Protein AF-A0A7T0Q549-F1 (afdb_monomer_lite)

Organism: NCBI:txid2793073

Foldseek 3Di:
DPVVVVVVCVVAQWAFAQLDIDHQQDFLVCVLVVHPPDDPVNNVVLCVVLVVVVVCVVPVGGGNVVVCVVVVDDDSPVVNVVRVVVDPSVAHPLNVVLVVLVVCVVVVHQQNVCLQQLADRPPDDDPPDSVVSNVPSCSNVVVVVVVVVVVVVVVPPPPPVCVVVPPPDPDDDDDDDDDPDDDDDDDDDDD

Secondary structure (DSSP, 8-state):
--HHHHHHHHHSSEEEETTEEEETTS-HHHHHHH-TT--HHHHHHHHHHTTHHHHHHH-SSS-HHHHHHHH----HHHHHHHHHHHS-SSS-HHHHHHHHHHHHHHTT-HHHHHHHHT--SSS--SSSS-HHHHHH--HHHHHHHHHHHHHHHHTS-----TTT---------------------------

Sequence (191 aa):
MKFEHIVHIYWTKGFFFGGKQFYFNQTPNELVYELPGVGKQVKKILLNRFELTYYRRKFWHSPIMEYEKISKKSFLMPMNLIFSQINSVNNSQKDILTLKLLKLYLIKSYRGKSHFLGKPVNGQRTWSNAWNSYNCNLVLRSFVLETLSKMSEDDKPEKINFKLIKKKKKKFRKNKNKVLEKIKIKKRKWF

Radius of gyration: 28.1 Å; chains: 1; bounding box: 55×45×88 Å

pLDDT: mean 81.07, std 16.24, range [40.72, 98.19]

InterPro domains:
  IPR010979 Small ribosomal subunit protein uS13-like, H2TH [SSF46946] (35-142)
  IPR027437 Small ribosomal subunit protein uS13, C-terminal [G3DSA:4.10.910.10] (98-138)

Structure (mmCIF, N/CA/C/O backbone):
data_AF-A0A7T0Q549-F1
#
_entry.id   AF-A0A7T0Q549-F1
#
loop_
_atom_site.group_PDB
_atom_site.id
_atom_site.type_symbol
_atom_site.label_atom_id
_atom_site.label_alt_id
_atom_site.label_comp_id
_atom_site.label_asym_id
_atom_site.label_entity_id
_atom_site.label_seq_id
_atom_site.pdbx_PDB_ins_code
_atom_site.Cartn_x
_atom_site.Cartn_y
_atom_site.Cartn_z
_atom_site.occupancy
_atom_site.B_iso_or_equiv
_atom_site.auth_seq_id
_atom_site.auth_comp_id
_atom_site.auth_asym_id
_atom_site.auth_atom_id
_atom_site.pdbx_PDB_model_num
ATOM 1 N N . MET A 1 1 ? -13.958 2.604 -9.236 1.00 53.84 1 MET A N 1
ATOM 2 C CA . MET A 1 1 ? -14.866 1.633 -8.584 1.00 53.84 1 MET A CA 1
ATOM 3 C C . MET A 1 1 ? -16.119 1.454 -9.421 1.00 53.84 1 MET A C 1
ATOM 5 O O . MET A 1 1 ? -16.568 2.439 -9.993 1.00 53.84 1 MET A O 1
ATOM 9 N N . LYS A 1 2 ? -16.712 0.252 -9.445 1.00 57.88 2 LYS A N 1
ATOM 10 C CA . LYS A 1 2 ? -18.129 0.106 -9.811 1.00 57.88 2 LYS A CA 1
ATOM 11 C C . LYS A 1 2 ? -18.981 0.672 -8.669 1.00 57.88 2 LYS A C 1
ATOM 13 O O . LYS A 1 2 ? -18.625 0.486 -7.507 1.00 57.88 2 LYS A O 1
ATOM 18 N N . PHE A 1 3 ? -20.071 1.361 -8.998 1.00 65.94 3 PHE A N 1
ATOM 19 C CA . PHE A 1 3 ? -21.029 1.952 -8.047 1.00 65.94 3 PHE A CA 1
ATOM 20 C C . PHE A 1 3 ? -21.464 0.970 -6.940 1.00 65.94 3 PHE A C 1
ATOM 22 O O . PHE A 1 3 ? -21.614 1.352 -5.782 1.00 65.94 3 PHE A O 1
ATOM 29 N N . GLU A 1 4 ? -21.53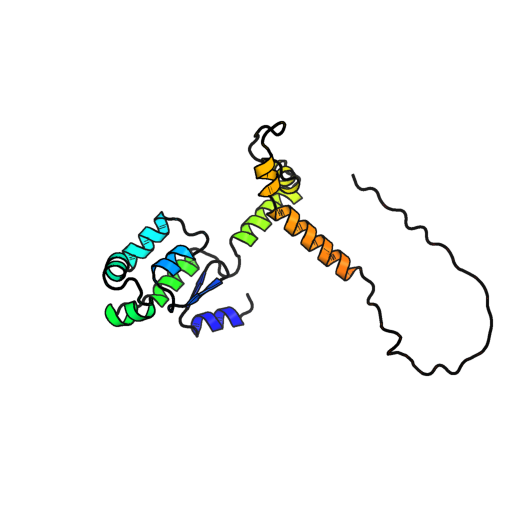2 -0.315 -7.281 1.00 70.38 4 GLU A N 1
ATOM 30 C CA . GLU A 1 4 ? -21.802 -1.450 -6.392 1.00 70.38 4 GLU A CA 1
ATOM 31 C C . GLU A 1 4 ? -20.957 -1.439 -5.108 1.00 70.38 4 GLU A C 1
ATOM 33 O O . GLU A 1 4 ? -21.488 -1.671 -4.027 1.00 70.38 4 GLU A O 1
ATOM 38 N N . HIS A 1 5 ? -19.663 -1.101 -5.185 1.00 63.41 5 HIS A N 1
ATOM 39 C CA . HIS A 1 5 ? -18.788 -1.070 -4.006 1.00 63.41 5 HIS A CA 1
ATOM 40 C C . HIS A 1 5 ? -19.124 0.081 -3.051 1.00 63.41 5 HIS A C 1
ATOM 42 O O . HIS A 1 5 ? -18.990 -0.076 -1.842 1.00 63.41 5 HIS A O 1
ATOM 48 N N . ILE A 1 6 ? -19.582 1.223 -3.572 1.00 65.56 6 ILE A N 1
ATOM 49 C CA . ILE A 1 6 ? -19.994 2.366 -2.747 1.00 65.56 6 ILE A CA 1
ATOM 50 C C . ILE A 1 6 ? -21.268 2.002 -1.984 1.00 65.56 6 ILE A C 1
ATOM 52 O O . ILE A 1 6 ? -21.331 2.196 -0.774 1.00 65.56 6 ILE A O 1
ATOM 56 N N . VAL A 1 7 ? -22.247 1.397 -2.661 1.00 66.62 7 VAL A N 1
ATOM 57 C CA . VAL A 1 7 ? -23.489 0.927 -2.027 1.00 66.62 7 VAL A CA 1
ATOM 58 C C . VAL A 1 7 ? -23.193 -0.119 -0.949 1.00 66.62 7 VAL A C 1
ATOM 60 O O . VAL A 1 7 ? -23.719 -0.032 0.160 1.00 66.62 7 VAL A O 1
ATOM 63 N N . HIS A 1 8 ? -22.274 -1.049 -1.224 1.00 65.44 8 HIS A N 1
ATOM 64 C CA . HIS A 1 8 ? -21.854 -2.062 -0.256 1.00 65.44 8 HIS A CA 1
ATOM 65 C C . HIS A 1 8 ? -21.228 -1.454 1.011 1.00 65.44 8 HIS A C 1
ATOM 67 O O . HIS A 1 8 ? -21.416 -1.991 2.102 1.00 65.44 8 HIS A O 1
ATOM 73 N N . ILE A 1 9 ? -20.519 -0.323 0.907 1.00 65.06 9 ILE A N 1
ATOM 74 C CA . ILE A 1 9 ? -19.952 0.391 2.066 1.00 65.06 9 ILE A CA 1
ATOM 75 C C . ILE A 1 9 ? -21.056 0.955 2.966 1.00 65.06 9 ILE A C 1
ATOM 77 O O . ILE A 1 9 ? -20.940 0.874 4.183 1.00 65.06 9 ILE A O 1
ATOM 81 N N . TYR A 1 10 ? -22.139 1.482 2.391 1.00 62.94 10 TYR A N 1
ATOM 82 C CA . TYR A 1 10 ? -23.259 2.002 3.183 1.00 62.94 10 TYR A CA 1
ATOM 83 C C . TYR A 1 10 ? -24.074 0.896 3.865 1.00 62.94 10 TYR A C 1
ATOM 85 O O . TYR A 1 10 ? -24.698 1.149 4.891 1.00 62.94 10 TYR A O 1
ATOM 93 N N . TRP A 1 11 ? -24.067 -0.322 3.314 1.00 67.88 11 TRP A N 1
ATOM 94 C CA . TRP A 1 11 ? -24.875 -1.442 3.812 1.00 67.88 11 TRP A CA 1
ATOM 95 C C . TRP A 1 11 ? -24.102 -2.409 4.720 1.00 67.88 11 TRP A C 1
ATOM 97 O O . TRP A 1 11 ? -24.710 -3.166 5.476 1.00 67.88 11 TRP A O 1
ATOM 107 N N . THR A 1 12 ? -22.767 -2.405 4.682 1.00 68.62 12 THR A N 1
ATOM 108 C CA . THR A 1 12 ? -21.944 -3.307 5.502 1.00 68.62 12 THR A CA 1
ATOM 109 C C . THR A 1 12 ? -21.441 -2.641 6.779 1.00 68.62 12 THR A C 1
ATOM 111 O O . THR A 1 12 ? -21.111 -1.460 6.806 1.00 68.62 12 THR A O 1
ATOM 114 N N . LYS A 1 13 ? -21.323 -3.425 7.862 1.00 76.12 13 LYS A N 1
ATOM 115 C CA . LYS A 1 13 ? -20.677 -3.019 9.126 1.00 76.12 13 LYS A CA 1
ATOM 116 C C . LYS A 1 13 ? -19.150 -2.972 8.973 1.00 76.12 13 LYS A C 1
ATOM 118 O O . LYS A 1 13 ? -18.422 -3.714 9.637 1.00 76.12 13 LYS A O 1
ATOM 123 N N . GLY A 1 14 ? -18.664 -2.159 8.046 1.00 85.44 14 GLY A N 1
ATOM 124 C CA . GLY A 1 14 ? -17.251 -2.063 7.716 1.00 85.44 14 GLY A CA 1
ATOM 125 C C . GLY A 1 14 ? -16.877 -0.706 7.143 1.00 85.44 14 GLY A C 1
ATOM 126 O O . GLY A 1 14 ? -17.731 0.128 6.852 1.00 85.44 14 GLY A O 1
ATOM 127 N N . PHE A 1 15 ? -15.578 -0.494 6.984 1.00 85.88 15 PHE A N 1
ATOM 128 C CA . PHE A 1 15 ? -15.030 0.703 6.357 1.00 85.88 15 PHE A CA 1
ATOM 129 C C . PHE A 1 15 ? -14.104 0.327 5.209 1.00 85.88 15 PHE A C 1
ATOM 131 O O . PHE A 1 15 ? -13.530 -0.763 5.172 1.00 85.88 15 PHE A O 1
ATOM 138 N N . PHE A 1 16 ? -13.945 1.241 4.258 1.00 81.25 16 PHE A N 1
ATOM 139 C CA . PHE A 1 16 ? -13.065 1.040 3.116 1.00 81.25 16 PHE A CA 1
ATOM 140 C C . PHE A 1 16 ? -11.830 1.921 3.234 1.00 81.25 16 PHE A C 1
ATOM 142 O O . PHE A 1 16 ? -11.934 3.131 3.428 1.00 81.25 16 PHE A O 1
ATOM 149 N N . PHE A 1 17 ? -10.650 1.324 3.091 1.00 85.81 17 PHE A N 1
ATOM 150 C CA . PHE A 1 17 ? -9.400 2.063 3.147 1.00 85.81 17 PHE A CA 1
ATOM 151 C C . PHE A 1 17 ? -8.313 1.405 2.292 1.00 85.81 17 PHE A C 1
ATOM 153 O O . PHE A 1 17 ? -8.093 0.197 2.335 1.00 85.81 17 PHE A O 1
ATOM 160 N N . GLY A 1 18 ? -7.611 2.206 1.486 1.00 79.62 18 GLY A N 1
ATOM 161 C CA . GLY A 1 18 ? -6.459 1.733 0.709 1.00 79.62 18 GLY A CA 1
ATOM 162 C C . GLY A 1 18 ? -6.770 0.631 -0.307 1.00 79.62 18 GLY A C 1
ATOM 163 O O . GLY A 1 18 ? -5.900 -0.193 -0.585 1.00 79.62 18 GLY A O 1
ATOM 164 N N . GLY A 1 19 ? -7.990 0.598 -0.847 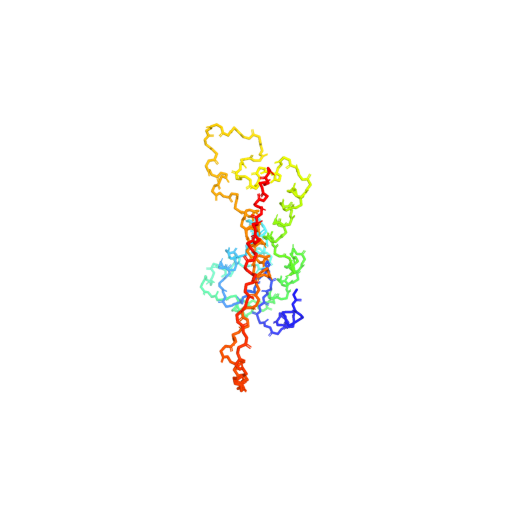1.00 78.88 19 GLY A N 1
ATOM 165 C CA . GLY A 1 19 ? -8.417 -0.439 -1.789 1.00 78.88 19 GLY A CA 1
ATOM 166 C C . GLY A 1 19 ? -8.923 -1.726 -1.127 1.00 78.88 19 GLY A C 1
ATOM 167 O O . GLY A 1 19 ? -9.211 -2.685 -1.836 1.00 78.88 19 GLY A O 1
ATOM 168 N N . LYS A 1 20 ? -9.013 -1.772 0.210 1.00 83.62 20 LYS A N 1
ATOM 169 C CA . LYS A 1 20 ? -9.481 -2.932 0.977 1.00 83.62 20 LYS A CA 1
ATOM 170 C C . LYS A 1 20 ? -10.681 -2.570 1.845 1.00 83.62 20 LYS A C 1
ATOM 172 O O . LYS A 1 20 ? -10.757 -1.466 2.384 1.00 83.62 20 LYS A O 1
ATOM 177 N N . GLN A 1 21 ? -11.591 -3.523 1.995 1.00 85.19 21 GLN A N 1
ATOM 178 C CA . GLN A 1 21 ? -12.686 -3.448 2.953 1.00 85.19 21 GLN A CA 1
ATOM 179 C C . GLN A 1 21 ? -12.246 -4.083 4.273 1.00 85.19 21 GLN A C 1
ATOM 181 O O . GLN A 1 21 ? -11.683 -5.176 4.278 1.00 85.19 21 GLN A O 1
ATOM 186 N N . PHE A 1 22 ? -12.515 -3.390 5.372 1.00 88.06 22 PHE A N 1
ATOM 187 C CA . PHE A 1 22 ? -12.233 -3.827 6.731 1.00 88.06 22 PHE A CA 1
ATOM 188 C C . PHE A 1 22 ? -13.545 -3.995 7.492 1.00 88.06 22 PHE A C 1
ATOM 190 O O . PHE A 1 22 ? -14.456 -3.175 7.363 1.00 88.06 22 PHE A O 1
ATOM 197 N N . TYR A 1 23 ? -13.631 -5.046 8.301 1.00 89.00 23 TYR A N 1
ATOM 198 C CA . TYR A 1 23 ? -14.816 -5.382 9.088 1.00 89.00 23 TYR A CA 1
ATOM 199 C C . TYR A 1 23 ? -14.540 -5.182 10.584 1.00 89.00 23 TYR A C 1
ATOM 201 O O . TYR A 1 23 ? -13.440 -5.468 11.052 1.00 89.00 23 TYR A O 1
ATOM 209 N N . PHE A 1 24 ? -15.543 -4.774 11.370 1.00 86.69 24 PHE A N 1
ATOM 210 C CA . PHE A 1 24 ? -15.387 -4.591 12.832 1.00 86.69 24 PHE A CA 1
ATOM 211 C C . PHE A 1 24 ? -15.344 -5.881 13.651 1.00 86.69 24 PHE A C 1
ATOM 213 O O . PHE A 1 24 ? -15.348 -5.832 14.883 1.00 86.69 24 PHE A O 1
ATOM 220 N N . ASN A 1 25 ? -15.289 -7.028 12.981 1.00 89.81 25 ASN A N 1
ATOM 221 C CA . ASN A 1 25 ? -15.078 -8.316 13.631 1.00 89.81 25 ASN A CA 1
ATOM 222 C C . ASN A 1 25 ? -13.607 -8.507 14.043 1.00 89.81 25 ASN A C 1
ATOM 224 O O . ASN A 1 25 ? -13.301 -9.449 14.760 1.00 89.81 25 ASN A O 1
ATOM 228 N N . GLN A 1 26 ? -12.713 -7.619 13.599 1.00 91.25 26 GLN A N 1
ATOM 229 C CA . GLN A 1 26 ? -11.298 -7.611 13.963 1.00 91.25 26 GLN A CA 1
ATOM 230 C C . GLN A 1 26 ? -11.060 -6.943 15.320 1.00 91.25 26 GLN A C 1
ATOM 232 O O . GLN A 1 26 ? -11.836 -6.083 15.762 1.00 91.25 26 GLN A O 1
ATOM 237 N N . THR A 1 27 ? -9.947 -7.298 15.960 1.00 92.12 27 THR A N 1
ATOM 238 C CA . THR A 1 27 ? -9.487 -6.613 17.174 1.00 92.12 27 THR A CA 1
ATOM 239 C C . THR A 1 27 ? -8.913 -5.223 16.842 1.00 92.12 27 THR A C 1
ATOM 241 O O . THR A 1 27 ? -8.436 -4.984 15.727 1.00 92.12 27 THR A O 1
ATOM 244 N N . PRO A 1 28 ? -8.882 -4.270 17.796 1.00 89.00 28 PRO A N 1
ATOM 245 C CA . PRO A 1 28 ? -8.264 -2.957 17.574 1.00 89.00 28 PRO A CA 1
ATOM 246 C C . PRO A 1 28 ? -6.797 -3.036 17.125 1.00 89.00 28 PRO A C 1
ATOM 248 O O . PRO A 1 28 ? -6.326 -2.181 16.375 1.00 89.00 28 PRO A O 1
ATOM 251 N N . ASN A 1 29 ? -6.063 -4.055 17.582 1.00 87.94 29 ASN A N 1
ATOM 252 C CA . ASN A 1 29 ? -4.665 -4.259 17.211 1.00 87.94 29 ASN A CA 1
ATOM 253 C C . ASN A 1 29 ? -4.520 -4.755 15.773 1.00 87.94 29 ASN A C 1
ATOM 255 O O . ASN A 1 29 ? -3.671 -4.232 15.053 1.00 87.94 29 ASN A O 1
ATOM 259 N N . GLU A 1 30 ? -5.351 -5.713 15.358 1.00 91.38 30 GLU A N 1
ATOM 260 C CA . GLU A 1 30 ? -5.419 -6.171 13.966 1.00 91.38 30 GLU A CA 1
ATOM 261 C C . GLU A 1 30 ? -5.746 -5.008 13.039 1.00 91.38 30 GLU A C 1
ATOM 263 O O . GLU A 1 30 ? -4.985 -4.743 12.112 1.00 91.38 30 GLU A O 1
ATOM 268 N N . LEU A 1 31 ? -6.780 -4.224 13.365 1.00 88.25 31 LEU A N 1
ATOM 269 C CA . LEU A 1 31 ? -7.148 -3.044 12.585 1.00 88.25 31 LEU A CA 1
ATOM 270 C C . LEU A 1 31 ? -5.957 -2.093 12.432 1.00 88.25 31 LEU A C 1
ATOM 272 O O . LEU A 1 31 ? -5.622 -1.663 11.331 1.00 88.25 31 LEU A O 1
ATOM 276 N N . VAL A 1 32 ? -5.264 -1.774 13.526 1.00 87.56 32 VAL A N 1
ATOM 277 C CA . VAL A 1 32 ? -4.109 -0.873 13.475 1.00 87.56 32 VAL A CA 1
ATOM 278 C C . VAL A 1 32 ? -2.936 -1.492 12.710 1.00 87.56 32 VAL A C 1
ATOM 280 O O . VAL A 1 32 ? -2.190 -0.755 12.063 1.00 87.56 32 VAL A O 1
ATOM 283 N N . TYR A 1 33 ? -2.735 -2.807 12.756 1.00 89.25 33 TYR A N 1
ATOM 284 C CA . TYR A 1 33 ? -1.651 -3.476 12.038 1.00 89.25 33 TYR A CA 1
ATOM 285 C C . TYR A 1 33 ? -1.915 -3.540 10.530 1.00 89.25 33 TYR A C 1
ATOM 287 O O . TYR A 1 33 ? -1.026 -3.213 9.742 1.00 89.25 33 TYR A O 1
ATOM 295 N N . GLU A 1 34 ? -3.142 -3.873 10.132 1.00 89.56 34 GLU A N 1
ATOM 296 C CA . GLU A 1 34 ? -3.504 -4.134 8.741 1.00 89.56 34 GLU A CA 1
ATOM 297 C C . GLU A 1 34 ? -3.669 -2.874 7.883 1.00 89.56 34 GLU A C 1
ATOM 299 O O . GLU A 1 34 ? -3.561 -2.975 6.660 1.00 89.56 34 GLU A O 1
ATOM 304 N N . LEU A 1 35 ? -3.886 -1.693 8.482 1.00 88.25 35 LEU A N 1
ATOM 305 C CA . LEU A 1 35 ? -4.042 -0.424 7.757 1.00 88.25 35 LEU A CA 1
ATOM 306 C C . LEU A 1 35 ? -2.773 -0.063 6.949 1.00 88.25 35 LEU A C 1
ATOM 308 O O . LEU A 1 35 ? -1.772 0.384 7.536 1.00 88.25 35 LEU A O 1
ATOM 312 N N . PRO A 1 36 ? -2.793 -0.193 5.604 1.00 85.31 36 PRO A N 1
ATOM 313 C CA . PRO A 1 36 ? -1.626 0.070 4.773 1.00 85.31 36 PRO A CA 1
ATOM 314 C C . PRO A 1 36 ? -1.387 1.575 4.631 1.00 85.31 36 PRO A C 1
ATOM 316 O O . PRO A 1 36 ? -2.317 2.352 4.452 1.00 85.31 36 PRO A O 1
ATOM 319 N N . GLY A 1 37 ? -0.129 2.011 4.683 1.00 85.38 37 GLY A N 1
ATOM 320 C CA . GLY A 1 37 ? 0.220 3.419 4.450 1.00 85.38 37 GLY A CA 1
ATOM 321 C C . GLY A 1 37 ? -0.073 4.370 5.617 1.00 85.38 37 GLY A C 1
ATOM 322 O O . GLY A 1 37 ? 0.297 5.539 5.547 1.00 85.38 37 GLY A O 1
ATOM 323 N N . VAL A 1 38 ? -0.662 3.890 6.718 1.00 88.50 38 VAL A N 1
ATOM 324 C CA . VAL A 1 38 ? -0.854 4.695 7.933 1.00 88.50 38 VAL A CA 1
ATOM 325 C C . VAL A 1 38 ? 0.389 4.589 8.820 1.00 88.50 38 VAL A C 1
ATOM 327 O O . VAL A 1 38 ? 0.771 3.506 9.268 1.00 88.50 38 VAL A O 1
ATOM 330 N N . GLY A 1 39 ? 1.037 5.722 9.090 1.00 90.25 39 GLY A N 1
ATOM 331 C CA . GLY A 1 39 ? 2.220 5.785 9.952 1.00 90.25 39 GLY A CA 1
ATOM 332 C C . GLY A 1 39 ? 1.908 5.572 11.440 1.00 90.25 39 GLY A C 1
ATOM 333 O O . GLY A 1 39 ? 0.773 5.742 11.888 1.00 90.25 39 GLY A O 1
ATOM 334 N N . LYS A 1 40 ? 2.939 5.262 12.243 1.00 92.38 40 LYS A N 1
ATOM 335 C CA . LYS A 1 40 ? 2.816 5.056 13.705 1.00 92.38 40 LYS A CA 1
ATOM 336 C C . LYS A 1 40 ? 2.175 6.250 14.428 1.00 92.38 40 LYS A C 1
ATOM 338 O O . LYS A 1 40 ? 1.393 6.055 15.353 1.00 92.38 40 LYS A O 1
ATOM 343 N N . GLN A 1 41 ? 2.482 7.475 13.998 1.00 93.00 41 GLN A N 1
ATOM 344 C CA . GLN A 1 41 ? 1.932 8.699 14.590 1.00 93.00 41 GLN A CA 1
ATOM 345 C C . GLN A 1 41 ? 0.420 8.812 14.372 1.00 93.00 41 GLN A C 1
ATOM 347 O O . GLN A 1 41 ? -0.321 8.995 15.331 1.00 93.00 41 GLN A O 1
ATOM 352 N N . VAL A 1 42 ? -0.053 8.620 13.138 1.00 90.88 42 VAL A N 1
ATOM 353 C CA . VAL A 1 42 ? -1.491 8.650 12.822 1.00 90.88 42 VAL A CA 1
ATOM 354 C C . VAL A 1 42 ? -2.226 7.525 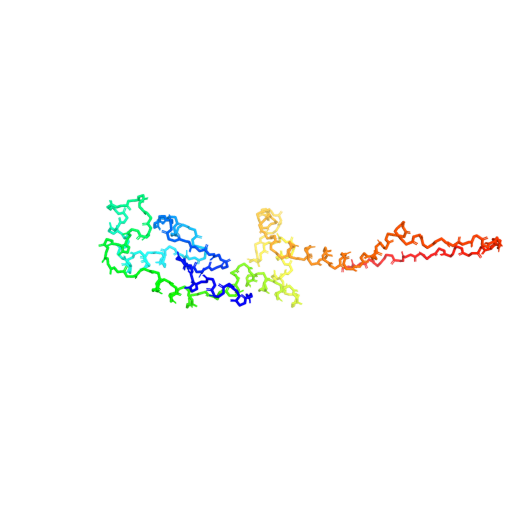13.551 1.00 90.88 42 VAL A C 1
ATOM 356 O O . VAL A 1 42 ? -3.282 7.761 14.130 1.00 90.88 42 VAL A O 1
ATOM 359 N N . LYS A 1 43 ? -1.628 6.328 13.630 1.00 91.50 43 LYS A N 1
ATOM 360 C CA . LYS A 1 43 ? -2.152 5.215 14.441 1.00 91.50 43 LYS A CA 1
ATOM 361 C C . LYS A 1 43 ? -2.321 5.613 15.911 1.00 91.50 43 LYS A C 1
ATOM 363 O O . LYS A 1 43 ? -3.366 5.349 16.494 1.00 91.50 43 LYS A O 1
ATOM 368 N N . LYS A 1 44 ? -1.336 6.301 16.500 1.00 91.88 44 LYS A N 1
ATOM 369 C CA . LYS A 1 44 ? -1.418 6.825 17.875 1.00 91.88 44 LYS A CA 1
ATOM 370 C C . LYS A 1 44 ? -2.539 7.860 18.030 1.00 91.88 44 LYS A C 1
ATOM 372 O O . LYS A 1 44 ? -3.275 7.800 19.008 1.00 91.88 44 LYS A O 1
ATOM 377 N N . ILE A 1 45 ? -2.695 8.771 17.067 1.00 91.88 45 ILE A N 1
ATOM 378 C CA . ILE A 1 45 ? -3.770 9.776 17.074 1.00 91.88 45 ILE A CA 1
ATOM 379 C C . ILE A 1 45 ? -5.143 9.099 17.018 1.00 91.88 45 ILE A C 1
ATOM 381 O O . ILE A 1 45 ? -6.012 9.451 17.809 1.00 91.88 45 ILE A O 1
ATOM 385 N N . LEU A 1 46 ? -5.328 8.101 16.148 1.00 91.00 46 LEU A N 1
ATOM 386 C CA . LEU A 1 46 ? -6.573 7.330 16.061 1.00 91.00 46 LEU A CA 1
ATOM 387 C C . LEU A 1 46 ? -6.871 6.595 17.373 1.00 91.00 46 LEU A C 1
ATOM 389 O O . LEU A 1 46 ? -7.974 6.708 17.901 1.00 91.00 46 LEU A O 1
ATOM 393 N N . LEU A 1 47 ? -5.877 5.904 17.941 1.00 91.31 47 LEU A N 1
ATOM 394 C CA . LEU A 1 47 ? -6.031 5.202 19.218 1.00 91.31 47 LEU A CA 1
ATOM 395 C C . LEU A 1 47 ? -6.436 6.147 20.356 1.00 91.31 47 LEU A C 1
ATOM 397 O O . LEU A 1 47 ? -7.285 5.788 21.167 1.00 91.31 47 LEU A O 1
ATOM 401 N N . ASN A 1 48 ? -5.851 7.344 20.404 1.00 91.12 48 ASN A N 1
ATOM 402 C CA . ASN A 1 48 ? -6.191 8.350 21.405 1.00 91.12 48 ASN A CA 1
ATOM 403 C C . ASN A 1 48 ? -7.584 8.945 21.163 1.00 91.12 48 ASN A C 1
ATOM 405 O O . ASN A 1 48 ? -8.363 9.051 22.103 1.00 91.12 48 ASN A O 1
ATOM 409 N N . ARG A 1 49 ? -7.914 9.295 19.912 1.00 91.06 49 ARG A N 1
ATOM 410 C CA . ARG A 1 49 ? -9.195 9.916 19.536 1.00 91.06 49 ARG A CA 1
ATOM 411 C C . ARG A 1 49 ? -10.395 9.042 19.890 1.00 91.06 49 ARG A C 1
ATOM 413 O O . ARG A 1 49 ? -11.424 9.566 20.293 1.00 91.06 49 ARG A O 1
ATOM 420 N N . PHE A 1 50 ? -10.261 7.729 19.733 1.00 91.62 50 PHE A N 1
ATOM 421 C CA . PHE A 1 50 ? -11.316 6.767 20.051 1.00 91.62 50 PHE A CA 1
ATOM 422 C C . PHE A 1 50 ? -11.154 6.131 21.436 1.00 91.62 50 PHE A C 1
ATOM 424 O O . PHE A 1 50 ? -11.839 5.161 21.743 1.00 91.62 50 PHE A O 1
ATOM 431 N N . GLU A 1 51 ? -10.237 6.631 22.273 1.00 90.31 51 GLU A N 1
ATOM 432 C CA . GLU A 1 51 ? -9.974 6.084 23.615 1.00 90.31 51 GLU A CA 1
ATOM 433 C C . GLU A 1 51 ? -9.691 4.563 23.601 1.00 90.31 51 GLU A C 1
ATOM 435 O O . GLU A 1 51 ? -9.873 3.846 24.589 1.00 90.31 51 GLU A O 1
ATOM 440 N N . LEU A 1 52 ? -9.197 4.044 22.470 1.00 88.19 52 LEU A N 1
ATOM 441 C CA . LEU A 1 52 ? -8.945 2.617 22.268 1.00 88.19 52 LEU A CA 1
ATOM 442 C C . LEU A 1 52 ? -7.803 2.115 23.148 1.00 88.19 52 LEU A C 1
ATOM 444 O O . LEU A 1 52 ? -7.668 0.915 23.352 1.00 88.19 52 LEU A O 1
ATOM 448 N N . THR A 1 53 ? -6.977 3.009 23.688 1.00 87.81 53 THR A N 1
ATOM 449 C CA . THR A 1 53 ? -5.931 2.664 24.656 1.00 87.81 53 THR A CA 1
ATOM 450 C C . THR A 1 53 ? -6.513 2.075 25.940 1.00 87.81 53 THR A C 1
ATOM 452 O O . THR A 1 53 ? -5.976 1.088 26.443 1.00 87.81 53 THR A O 1
ATOM 455 N N . TYR A 1 54 ? -7.617 2.636 26.443 1.00 87.62 54 TYR A N 1
ATOM 456 C CA . TYR A 1 54 ? -8.334 2.111 27.603 1.00 87.62 54 TYR A CA 1
ATOM 457 C C . TYR A 1 54 ? -9.035 0.798 27.254 1.00 87.62 54 TYR A C 1
ATOM 459 O O . TYR A 1 54 ? -8.842 -0.207 27.938 1.00 87.62 54 TYR A O 1
ATOM 467 N N . TYR A 1 55 ? -9.771 0.787 26.137 1.00 87.62 55 TYR A N 1
ATOM 468 C CA . TYR A 1 55 ? -10.478 -0.404 25.670 1.00 87.62 55 TYR A CA 1
ATOM 469 C C . TYR A 1 55 ? -9.530 -1.589 25.475 1.00 87.62 55 TYR A C 1
ATOM 471 O O . TYR A 1 55 ? -9.768 -2.659 26.017 1.00 87.62 55 TYR A O 1
ATOM 479 N N . ARG A 1 56 ? -8.390 -1.369 24.813 1.00 85.00 56 ARG A N 1
ATOM 480 C CA . ARG A 1 56 ? -7.370 -2.394 24.570 1.00 85.00 56 ARG A CA 1
ATOM 481 C C . ARG A 1 56 ? -6.810 -3.000 25.855 1.00 85.00 56 ARG A C 1
ATOM 483 O O . ARG A 1 56 ? -6.477 -4.178 25.864 1.00 85.00 56 ARG A O 1
ATOM 490 N N . ARG A 1 57 ? -6.651 -2.207 26.921 1.00 87.06 57 ARG A N 1
ATOM 491 C CA . ARG A 1 57 ? -6.142 -2.711 28.209 1.00 87.06 57 ARG A CA 1
ATOM 492 C C . ARG A 1 57 ? -7.146 -3.631 28.893 1.00 87.06 57 ARG A C 1
ATOM 494 O O . ARG A 1 57 ? -6.738 -4.603 29.511 1.00 87.06 57 ARG A O 1
ATOM 501 N N . LYS A 1 58 ? -8.435 -3.307 28.792 1.00 88.12 58 LYS A N 1
ATOM 502 C CA . LYS A 1 58 ? -9.507 -4.030 29.481 1.00 88.12 58 LYS A CA 1
ATOM 503 C C . LYS A 1 58 ? -10.042 -5.213 28.670 1.00 88.12 58 LYS A C 1
ATOM 505 O O . LYS A 1 58 ? -10.404 -6.229 29.246 1.00 88.12 58 LYS A O 1
ATOM 510 N N . PHE A 1 59 ? -10.058 -5.088 27.346 1.00 86.06 59 PHE A N 1
ATOM 511 C CA . PHE A 1 59 ? -10.619 -6.063 26.420 1.00 86.06 59 PHE A CA 1
ATOM 512 C C . PHE A 1 59 ? -9.685 -6.238 25.213 1.00 86.06 59 PHE A C 1
ATOM 514 O O . PHE A 1 59 ? -9.861 -5.646 24.151 1.00 86.06 59 PHE A O 1
ATOM 521 N N . TRP A 1 60 ? -8.620 -7.018 25.401 1.00 81.19 60 TRP A N 1
ATOM 522 C CA . TRP A 1 60 ? -7.579 -7.186 24.380 1.00 81.19 60 TRP A CA 1
ATOM 523 C C . TRP A 1 60 ? -8.039 -8.022 23.177 1.00 81.19 60 TRP A C 1
ATOM 525 O O . TRP A 1 60 ? -7.646 -7.744 22.044 1.00 81.19 60 TRP A O 1
ATOM 535 N N . HIS A 1 61 ? -8.865 -9.040 23.430 1.00 89.75 61 HIS A N 1
ATOM 536 C CA . HIS A 1 61 ? -9.323 -10.008 22.428 1.00 89.75 61 HIS A CA 1
ATOM 537 C C . HIS A 1 61 ? -10.724 -9.719 21.888 1.00 89.75 61 HIS A C 1
ATOM 539 O O . HIS A 1 61 ? -11.194 -10.439 21.011 1.00 89.75 61 HIS A O 1
ATOM 545 N N . SER A 1 62 ? -11.406 -8.699 22.408 1.00 92.56 62 SER A N 1
ATOM 546 C CA . SER A 1 62 ? -12.754 -8.398 21.952 1.00 92.56 62 SER A CA 1
ATOM 547 C C . SER A 1 62 ? -12.733 -7.688 20.594 1.00 92.56 62 SER A C 1
ATOM 549 O O . SER A 1 62 ? -11.874 -6.830 20.331 1.00 92.56 62 SER A O 1
ATOM 551 N N . PRO A 1 63 ? -13.701 -8.001 19.721 1.00 92.50 63 PRO A N 1
ATOM 552 C CA . PRO A 1 63 ? -13.865 -7.294 18.465 1.00 92.50 63 PRO A CA 1
ATOM 553 C C . PRO A 1 63 ? -14.260 -5.836 18.715 1.00 92.50 63 PRO A C 1
ATOM 555 O O . PRO A 1 63 ? -14.846 -5.474 19.740 1.00 92.50 63 PRO A O 1
ATOM 558 N N . ILE A 1 64 ? -13.987 -4.976 17.738 1.00 90.00 64 ILE A N 1
ATOM 559 C CA . ILE A 1 64 ? -14.353 -3.553 17.805 1.00 90.00 64 ILE A CA 1
ATOM 560 C C . ILE A 1 64 ? -15.872 -3.364 17.903 1.00 90.00 64 ILE A C 1
ATOM 562 O O . ILE A 1 64 ? -16.338 -2.398 18.499 1.00 90.00 64 ILE A O 1
ATOM 566 N N . MET A 1 65 ? -16.671 -4.297 17.386 1.00 90.56 65 MET A N 1
ATOM 567 C CA . MET A 1 65 ? -18.129 -4.218 17.511 1.00 90.56 65 MET A CA 1
ATOM 568 C C . MET A 1 65 ? -18.611 -4.201 18.977 1.00 90.56 65 MET A C 1
ATOM 570 O O . MET A 1 65 ? -19.653 -3.621 19.278 1.00 90.56 65 MET A O 1
ATOM 574 N N . GLU A 1 66 ? -17.860 -4.796 19.908 1.00 92.06 66 GLU A N 1
ATOM 575 C CA . GLU A 1 66 ? -18.174 -4.734 21.342 1.00 92.06 66 GLU A CA 1
ATOM 576 C C . GLU A 1 66 ? -17.839 -3.374 21.964 1.00 92.06 66 GLU A C 1
ATOM 578 O O . GLU A 1 66 ? -18.523 -2.943 22.895 1.00 92.06 66 GLU A O 1
ATOM 583 N N . TYR A 1 67 ? -16.863 -2.646 21.411 1.00 91.00 67 TYR A N 1
ATOM 584 C CA . TYR A 1 67 ? -16.529 -1.296 21.862 1.00 91.00 67 TYR A CA 1
ATOM 585 C C . TYR A 1 67 ? -17.727 -0.356 21.722 1.00 91.00 67 TYR A C 1
ATOM 587 O O . TYR A 1 67 ? -18.012 0.395 22.655 1.00 91.00 67 TYR A O 1
ATOM 595 N N . GLU A 1 68 ? -18.460 -0.413 20.606 1.00 90.06 68 GLU A N 1
ATOM 596 C CA . GLU A 1 68 ? -19.643 0.436 20.400 1.00 90.06 68 GLU A CA 1
ATOM 597 C C . GLU A 1 68 ? -20.745 0.117 21.421 1.00 90.06 68 GLU A C 1
ATOM 599 O O . GLU A 1 68 ? -21.375 1.028 21.956 1.00 90.06 68 GLU A O 1
ATOM 604 N N . LYS A 1 69 ? -20.925 -1.167 21.766 1.00 91.31 69 LYS A N 1
ATOM 605 C CA . LYS A 1 69 ? -21.900 -1.602 22.780 1.00 91.31 69 LYS A CA 1
ATOM 606 C C . LYS A 1 69 ? -21.539 -1.103 24.181 1.00 91.31 69 LYS A C 1
ATOM 608 O O . LYS A 1 69 ? -22.413 -0.649 24.912 1.00 91.31 69 LYS A O 1
ATOM 613 N N . ILE A 1 70 ? -20.260 -1.190 24.552 1.00 91.81 70 ILE A N 1
ATOM 614 C CA . ILE A 1 70 ? -19.776 -0.850 25.898 1.00 91.81 70 ILE A CA 1
ATOM 615 C C . ILE A 1 70 ? -19.672 0.666 26.082 1.00 91.81 70 ILE A C 1
ATOM 617 O O . ILE A 1 70 ? -20.142 1.207 27.079 1.00 91.81 70 ILE A O 1
ATOM 621 N N . SER A 1 71 ? -19.045 1.357 25.129 1.00 90.12 71 SER A N 1
ATOM 622 C CA . SER A 1 71 ? -18.801 2.801 25.217 1.00 90.12 71 SER A CA 1
ATOM 623 C C . SER A 1 71 ? -20.028 3.639 24.861 1.00 90.12 71 SER A C 1
ATOM 625 O O . SER A 1 71 ? -20.063 4.822 25.194 1.00 90.12 71 SER A O 1
ATOM 627 N N . LYS A 1 72 ? -21.012 3.047 24.165 1.00 90.00 72 LYS A N 1
ATOM 628 C CA . LYS A 1 72 ? -22.153 3.741 23.544 1.00 90.00 72 LYS A CA 1
ATOM 629 C C . LYS A 1 72 ? -21.732 4.852 22.566 1.00 90.00 72 LYS A C 1
ATOM 631 O O . LYS A 1 72 ? -22.539 5.716 22.233 1.00 90.00 72 LYS A O 1
ATOM 636 N N . LYS A 1 73 ? -20.475 4.849 22.101 1.00 90.06 73 LYS A N 1
ATOM 637 C CA . LYS A 1 73 ? -19.934 5.793 21.113 1.00 90.06 73 LYS A CA 1
ATOM 638 C C . LYS A 1 73 ? -19.881 5.116 19.744 1.00 90.06 73 LYS A C 1
ATOM 640 O O . LYS A 1 73 ? -19.405 3.989 19.627 1.00 90.06 73 LYS A O 1
ATOM 645 N N . SER A 1 74 ? -20.324 5.815 18.698 1.00 88.12 74 SER A N 1
ATOM 646 C CA . SER A 1 74 ? -20.214 5.324 17.319 1.00 88.12 74 SER A CA 1
ATOM 647 C C . SER A 1 74 ? -18.756 5.351 16.852 1.00 88.12 74 SER A C 1
ATOM 649 O O . SER A 1 74 ? -18.134 6.417 16.832 1.00 88.12 74 SER A O 1
ATOM 651 N N . PHE A 1 75 ? -18.222 4.213 16.427 1.00 88.69 75 PHE A N 1
ATOM 652 C CA . PHE A 1 75 ? -16.860 4.084 15.914 1.00 88.69 75 PHE A CA 1
ATOM 653 C C . PHE A 1 75 ? -16.830 4.102 14.381 1.00 88.69 75 PHE A C 1
ATOM 655 O O . PHE A 1 75 ? -15.966 4.744 13.778 1.00 88.69 75 PHE A O 1
ATOM 662 N N . LEU A 1 76 ? -17.812 3.454 13.747 1.00 86.50 76 LEU A N 1
ATOM 663 C CA . LEU A 1 76 ? -17.868 3.276 12.294 1.00 86.50 76 LEU A CA 1
ATOM 664 C C . LEU A 1 76 ? -17.912 4.599 11.514 1.00 86.50 76 LEU A C 1
ATOM 666 O O . LEU A 1 76 ? -17.072 4.841 10.644 1.00 86.50 76 LEU A O 1
ATOM 670 N N . MET A 1 77 ? -18.879 5.465 11.820 1.00 85.75 77 MET A N 1
ATOM 671 C CA . MET A 1 77 ? -19.108 6.688 11.044 1.00 85.75 77 MET A CA 1
ATOM 672 C C . MET A 1 77 ? -17.905 7.649 11.082 1.00 85.75 77 MET A C 1
ATOM 674 O O . MET A 1 77 ? -17.459 8.070 10.009 1.00 85.75 77 MET A O 1
ATOM 678 N N . PRO A 1 78 ? -17.304 7.963 12.249 1.00 89.94 78 PRO A N 1
ATOM 679 C CA . PRO A 1 78 ? -16.124 8.822 12.284 1.00 89.94 78 PRO A CA 1
ATOM 680 C C . PRO A 1 78 ? -14.911 8.208 11.576 1.00 89.94 78 PRO A C 1
ATOM 682 O O . PRO A 1 78 ? -14.145 8.938 10.951 1.00 89.94 78 PRO A O 1
ATOM 685 N N . MET A 1 79 ? -14.738 6.883 11.631 1.00 88.88 79 MET A N 1
ATOM 686 C CA . MET A 1 79 ? -13.657 6.204 10.908 1.00 88.88 79 MET A CA 1
ATOM 687 C C . MET A 1 79 ? -13.818 6.324 9.393 1.00 88.88 79 MET A C 1
ATOM 689 O O . MET A 1 79 ? -12.862 6.685 8.710 1.00 88.88 79 MET A O 1
ATOM 693 N N . ASN A 1 80 ? -15.027 6.114 8.869 1.00 84.81 80 ASN A N 1
ATOM 694 C CA . ASN A 1 80 ? -15.326 6.323 7.449 1.00 84.81 80 ASN A CA 1
ATOM 695 C C . ASN A 1 80 ? -15.066 7.767 7.004 1.00 84.81 80 ASN A C 1
ATOM 697 O O . ASN A 1 80 ? -14.493 7.999 5.936 1.00 84.81 80 ASN A O 1
ATOM 701 N N . LEU A 1 81 ? -15.443 8.746 7.828 1.00 86.25 81 LEU A N 1
ATOM 702 C CA . LEU A 1 81 ? -15.192 10.154 7.532 1.00 86.25 81 LEU A CA 1
ATOM 703 C C . LEU A 1 81 ? -13.686 10.451 7.476 1.00 86.25 81 LEU A C 1
ATOM 705 O O . LEU A 1 81 ? -13.207 11.024 6.504 1.00 86.25 81 LEU A O 1
ATOM 709 N N . ILE A 1 82 ? -12.923 10.008 8.478 1.00 88.62 82 ILE A N 1
ATOM 710 C CA . ILE A 1 82 ? -11.472 10.232 8.525 1.00 88.62 82 ILE A CA 1
ATOM 711 C C . ILE A 1 82 ? -10.781 9.538 7.345 1.00 88.62 82 ILE A C 1
ATOM 713 O O . ILE A 1 82 ? -9.926 10.121 6.679 1.00 88.62 82 ILE A O 1
ATOM 717 N N . PHE A 1 83 ? -11.146 8.294 7.050 1.00 85.81 83 PHE A N 1
ATOM 718 C CA . PHE A 1 83 ? -10.498 7.532 5.988 1.00 85.81 83 PHE A CA 1
ATOM 719 C C . PHE A 1 83 ? -10.856 7.998 4.585 1.00 85.81 83 PHE A C 1
ATOM 721 O O . PHE A 1 83 ? -9.980 7.965 3.720 1.00 85.81 83 PHE A O 1
ATOM 728 N N . SER A 1 84 ? -12.073 8.499 4.372 1.00 82.56 84 SER A N 1
ATOM 729 C CA . SER A 1 84 ? -12.445 9.119 3.097 1.00 82.56 84 SER A CA 1
ATOM 730 C C . SER A 1 84 ? -11.689 10.427 2.838 1.00 82.56 84 SER A C 1
ATOM 732 O O . SER A 1 84 ? -11.400 10.740 1.687 1.00 82.56 84 SER A O 1
ATOM 734 N N . GLN A 1 85 ? -11.295 11.151 3.893 1.00 84.38 85 GLN A N 1
ATOM 735 C CA . GLN A 1 85 ? -10.448 12.344 3.786 1.00 84.38 85 GLN A CA 1
ATOM 736 C C . GLN A 1 85 ? -8.974 12.007 3.524 1.00 84.38 85 GLN A C 1
ATOM 738 O O . GLN A 1 85 ? -8.307 12.703 2.762 1.00 84.38 85 GLN A O 1
ATOM 743 N N . ILE A 1 86 ? -8.445 10.956 4.160 1.00 83.69 86 ILE A N 1
ATOM 744 C CA . ILE A 1 86 ? -7.020 10.598 4.061 1.00 83.69 86 ILE A CA 1
ATOM 745 C C . ILE A 1 86 ? -6.692 9.939 2.723 1.00 83.69 86 ILE A C 1
ATOM 747 O O . ILE A 1 86 ? -5.604 10.153 2.185 1.00 83.69 86 ILE A O 1
ATOM 751 N N . ASN A 1 87 ? -7.578 9.085 2.212 1.00 77.38 87 ASN A N 1
ATOM 752 C CA . ASN A 1 87 ? -7.264 8.281 1.044 1.00 77.38 87 ASN A CA 1
ATOM 753 C C . ASN A 1 87 ? -8.412 8.253 0.044 1.00 77.38 87 ASN A C 1
ATOM 755 O O . ASN A 1 87 ? -9.580 8.115 0.400 1.00 77.38 87 ASN A O 1
ATOM 759 N N . SER A 1 88 ? -8.052 8.314 -1.237 1.00 72.12 88 SER A N 1
ATOM 760 C CA . SER A 1 88 ? -9.025 8.097 -2.290 1.00 72.12 88 SER A CA 1
ATOM 761 C C . SER A 1 88 ? -9.426 6.631 -2.289 1.00 72.12 88 SER A C 1
ATOM 763 O O . SER A 1 88 ? -8.604 5.732 -2.459 1.00 72.12 88 SER A O 1
ATOM 765 N N . VAL A 1 89 ? -10.725 6.401 -2.164 1.00 67.00 89 VAL A N 1
ATOM 766 C CA . VAL A 1 89 ? -11.353 5.089 -2.318 1.00 67.00 89 VAL A CA 1
ATOM 767 C C . VAL A 1 89 ? -11.023 4.459 -3.684 1.00 67.00 89 VAL A C 1
ATOM 769 O O . VAL A 1 89 ? -10.952 3.239 -3.813 1.00 67.00 89 VAL A O 1
ATOM 772 N N . ASN A 1 90 ? -10.783 5.285 -4.707 1.00 70.00 90 ASN A N 1
ATOM 773 C CA . ASN A 1 90 ? -10.604 4.830 -6.083 1.00 70.00 90 ASN A CA 1
ATOM 774 C C . ASN A 1 90 ? -9.170 4.438 -6.440 1.00 70.00 90 ASN A C 1
ATOM 776 O O . ASN A 1 90 ? -8.993 3.587 -7.307 1.00 70.00 90 ASN A O 1
ATOM 780 N N . ASN A 1 91 ? -8.168 5.045 -5.802 1.00 75.69 91 ASN A N 1
ATOM 781 C CA . ASN A 1 91 ? -6.773 4.885 -6.200 1.00 75.69 91 ASN A CA 1
ATOM 782 C C . ASN A 1 91 ? -5.973 4.292 -5.046 1.00 75.69 91 ASN A C 1
ATOM 784 O O . ASN A 1 91 ? -5.727 4.968 -4.045 1.00 75.69 91 ASN A O 1
ATOM 788 N N . SER A 1 92 ? -5.528 3.040 -5.187 1.00 82.94 92 SER A N 1
ATOM 789 C CA . SER A 1 92 ? -4.654 2.458 -4.175 1.00 82.94 92 SER A CA 1
ATOM 790 C C . SER A 1 92 ? -3.307 3.188 -4.166 1.00 82.94 92 SER A C 1
ATOM 792 O O . SER A 1 92 ? -2.819 3.679 -5.188 1.00 82.94 92 SER A O 1
ATOM 794 N N . GLN A 1 93 ? -2.650 3.238 -3.006 1.00 84.44 93 GLN A N 1
ATOM 795 C CA . GLN A 1 93 ? -1.320 3.846 -2.899 1.00 84.44 93 GLN A CA 1
ATOM 796 C C . GLN A 1 93 ? -0.303 3.169 -3.837 1.00 84.44 93 GLN A C 1
ATOM 798 O O . GLN A 1 93 ? 0.599 3.832 -4.352 1.00 84.44 93 GLN A O 1
ATOM 803 N N . LYS A 1 94 ? -0.465 1.860 -4.080 1.00 87.62 94 LYS A N 1
ATOM 804 C CA . LYS A 1 94 ? 0.367 1.091 -5.013 1.00 87.62 94 LYS A CA 1
ATOM 805 C C . LYS A 1 94 ? 0.171 1.564 -6.452 1.00 87.62 94 LYS A C 1
ATOM 807 O O . LYS A 1 94 ? 1.163 1.750 -7.155 1.00 87.62 94 LYS A O 1
ATOM 812 N N . ASP A 1 95 ? -1.063 1.832 -6.864 1.00 89.06 95 ASP A N 1
ATOM 813 C CA . ASP A 1 95 ? -1.360 2.322 -8.216 1.00 89.06 95 ASP A CA 1
ATOM 814 C C . ASP A 1 95 ? -0.802 3.729 -8.408 1.00 89.06 95 ASP A C 1
ATOM 816 O O . ASP A 1 95 ? -0.127 4.002 -9.396 1.00 89.06 95 ASP A O 1
ATOM 820 N N . ILE A 1 96 ? -0.975 4.603 -7.410 1.00 90.00 96 ILE A N 1
ATOM 821 C CA . ILE A 1 96 ? -0.409 5.958 -7.427 1.00 90.00 96 ILE A CA 1
ATOM 822 C C . ILE A 1 96 ? 1.119 5.906 -7.555 1.00 90.00 96 ILE A C 1
ATOM 824 O O . ILE A 1 96 ? 1.702 6.654 -8.343 1.00 90.00 96 ILE A O 1
ATOM 828 N N . LEU A 1 97 ? 1.786 5.030 -6.795 1.00 93.00 97 LEU A N 1
ATOM 829 C CA . LEU A 1 97 ? 3.232 4.828 -6.897 1.00 93.00 97 LEU A CA 1
ATOM 830 C C . LEU A 1 97 ? 3.623 4.342 -8.299 1.00 93.00 97 LEU A C 1
ATOM 832 O O . LEU A 1 97 ? 4.545 4.890 -8.901 1.00 93.00 97 LEU A O 1
ATOM 836 N N . THR A 1 98 ? 2.904 3.353 -8.828 1.00 95.12 98 THR A N 1
ATOM 837 C CA . THR A 1 98 ? 3.158 2.772 -10.152 1.00 95.12 98 THR A CA 1
ATOM 838 C C . THR A 1 98 ? 3.014 3.823 -11.248 1.00 95.12 98 THR A C 1
ATOM 840 O O . THR A 1 98 ? 3.926 3.984 -12.055 1.00 95.12 98 THR A O 1
ATOM 843 N N . LEU A 1 99 ? 1.946 4.627 -11.223 1.00 95.12 99 LEU A N 1
ATOM 844 C CA . LEU A 1 99 ? 1.720 5.724 -12.168 1.00 95.12 99 LEU A CA 1
ATOM 845 C C . LEU A 1 99 ? 2.803 6.805 -12.078 1.00 95.12 99 LEU A C 1
ATOM 847 O O . LEU A 1 99 ? 3.257 7.313 -13.104 1.00 95.12 99 LEU A O 1
ATOM 851 N N . LYS A 1 100 ? 3.274 7.141 -10.870 1.00 96.25 100 LYS A N 1
ATOM 852 C CA . LYS A 1 100 ? 4.394 8.080 -10.688 1.00 96.25 100 LYS A CA 1
ATOM 853 C C . LYS A 1 100 ? 5.686 7.548 -11.312 1.00 96.25 100 LYS A C 1
ATOM 855 O O . LYS A 1 100 ? 6.370 8.291 -12.015 1.00 96.25 100 LYS A O 1
ATOM 860 N N . LEU A 1 101 ? 6.014 6.276 -11.081 1.00 97.31 101 LEU A N 1
ATOM 861 C CA . LEU A 1 101 ? 7.198 5.639 -11.667 1.00 97.31 101 LEU A CA 1
ATOM 862 C C . LEU A 1 101 ? 7.084 5.519 -13.190 1.00 97.31 101 LEU A C 1
ATOM 864 O O . LEU A 1 101 ? 8.045 5.815 -13.901 1.00 97.31 101 LEU A O 1
ATOM 868 N N . LEU A 1 102 ? 5.902 5.159 -13.690 1.00 97.62 102 LEU A N 1
ATOM 869 C CA . LEU A 1 102 ? 5.610 5.090 -15.117 1.00 97.62 102 LEU A CA 1
ATOM 870 C C . LEU A 1 102 ? 5.777 6.459 -15.779 1.00 97.62 102 LEU A C 1
ATOM 872 O O . LEU A 1 102 ? 6.462 6.563 -16.790 1.00 97.62 102 LEU A O 1
ATOM 876 N N . LYS A 1 103 ? 5.247 7.530 -15.175 1.00 98.19 103 LYS A N 1
ATOM 877 C CA . LYS A 1 103 ? 5.446 8.907 -15.653 1.00 98.19 103 LYS A CA 1
ATOM 878 C C . LYS A 1 103 ? 6.933 9.250 -15.778 1.00 98.19 103 LYS A C 1
ATOM 880 O O . LYS A 1 103 ? 7.359 9.765 -16.810 1.00 98.19 103 LYS A O 1
ATOM 885 N N . LEU A 1 104 ? 7.732 8.952 -14.750 1.00 97.75 104 LEU A N 1
ATOM 886 C CA . LEU A 1 104 ? 9.181 9.192 -14.778 1.00 97.75 104 LEU A CA 1
ATOM 887 C C . LEU A 1 104 ? 9.874 8.419 -15.906 1.00 97.75 104 LEU A C 1
ATOM 889 O O . LEU A 1 104 ? 10.820 8.932 -16.510 1.00 97.75 104 LEU A O 1
ATOM 893 N N . TYR A 1 105 ? 9.425 7.196 -16.175 1.00 97.69 105 TYR A N 1
ATOM 894 C CA . TYR A 1 105 ? 9.948 6.356 -17.246 1.00 97.69 105 TYR A CA 1
ATOM 895 C C . TYR A 1 105 ? 9.561 6.869 -18.638 1.00 97.69 105 TYR A C 1
ATOM 897 O O . TYR A 1 105 ? 10.434 6.992 -19.494 1.00 97.69 105 TYR A O 1
ATOM 905 N N . LEU A 1 106 ? 8.298 7.253 -18.844 1.00 97.31 106 LEU A N 1
ATOM 906 C CA . LEU A 1 106 ? 7.793 7.775 -20.119 1.00 97.31 106 LEU A CA 1
ATOM 907 C C . LEU A 1 106 ? 8.463 9.096 -20.523 1.00 97.31 106 LEU A C 1
ATOM 909 O O . LEU A 1 106 ? 8.789 9.284 -21.691 1.00 97.31 106 LEU A O 1
ATOM 913 N N . ILE A 1 107 ? 8.772 9.967 -19.555 1.00 97.88 107 ILE A N 1
ATOM 914 C CA . ILE A 1 107 ? 9.546 11.207 -19.779 1.00 97.88 107 ILE A CA 1
ATOM 915 C C . ILE A 1 107 ? 11.043 10.905 -20.031 1.00 97.88 107 ILE A C 1
ATOM 917 O O . ILE A 1 107 ? 11.853 11.802 -20.242 1.00 97.88 107 ILE A O 1
ATOM 921 N N . LYS A 1 108 ? 11.449 9.627 -20.029 1.00 96.81 108 LYS A N 1
ATOM 922 C CA . LYS A 1 108 ? 12.833 9.162 -20.226 1.00 96.81 108 LYS A CA 1
ATOM 923 C C . LYS A 1 108 ? 13.822 9.727 -19.200 1.00 96.81 108 LYS A C 1
ATOM 925 O O . LYS A 1 108 ? 15.022 9.806 -19.475 1.00 96.81 108 LYS A O 1
ATOM 930 N N . SER A 1 109 ? 13.344 10.069 -18.001 1.00 98.00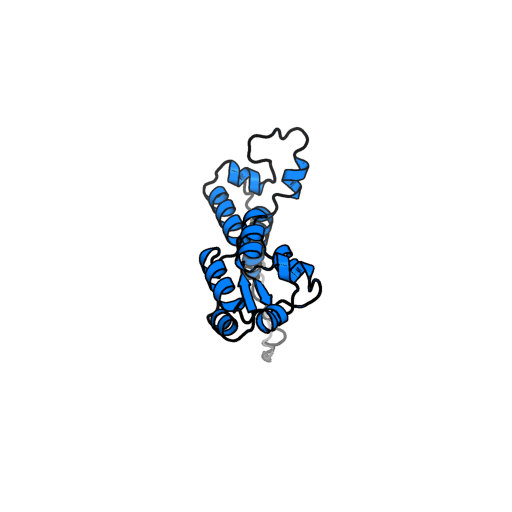 109 SER A N 1
ATOM 931 C CA . SER A 1 109 ? 14.194 10.586 -16.924 1.00 98.00 109 SER A CA 1
ATOM 932 C C . SER A 1 109 ? 15.205 9.537 -16.448 1.00 98.00 109 SER A C 1
ATOM 934 O O . SER A 1 109 ? 14.940 8.331 -16.493 1.00 98.00 109 SER A O 1
ATOM 936 N N . TYR A 1 110 ? 16.348 9.992 -15.921 1.00 97.19 110 TYR A N 1
ATOM 937 C CA . TYR A 1 110 ? 17.348 9.107 -15.310 1.00 97.19 110 TYR A CA 1
ATOM 938 C C . TYR A 1 110 ? 16.724 8.202 -14.237 1.00 97.19 110 TYR A C 1
ATOM 940 O O . TYR A 1 110 ? 16.915 6.989 -14.256 1.00 97.19 110 TYR A O 1
ATOM 948 N N . ARG A 1 111 ? 15.897 8.774 -13.350 1.00 97.25 111 ARG A N 1
ATOM 949 C CA . ARG A 1 111 ? 15.239 8.036 -12.260 1.00 97.25 111 ARG A CA 1
ATOM 950 C C . ARG A 1 111 ? 14.311 6.945 -12.793 1.00 97.25 111 ARG A C 1
ATOM 952 O O . ARG A 1 111 ? 14.364 5.818 -12.309 1.00 97.25 111 ARG A O 1
ATOM 959 N N . GLY A 1 112 ? 13.509 7.256 -13.814 1.00 97.06 112 GLY A N 1
ATOM 960 C CA . GLY A 1 112 ? 12.629 6.284 -14.466 1.00 97.06 112 GLY A CA 1
ATOM 961 C C . GLY A 1 112 ? 13.402 5.116 -15.083 1.00 97.06 112 GLY A C 1
ATOM 962 O O . GLY A 1 112 ? 13.057 3.958 -14.851 1.00 97.06 112 GLY A O 1
ATOM 963 N N . LYS A 1 113 ? 14.500 5.408 -15.797 1.00 96.00 113 LYS A N 1
ATOM 964 C CA . LYS A 1 113 ? 15.393 4.379 -16.358 1.00 96.00 113 LYS A CA 1
ATOM 965 C C . LYS A 1 113 ? 16.021 3.513 -15.266 1.00 96.00 113 LYS A C 1
ATOM 967 O O . LYS A 1 113 ? 16.015 2.292 -15.390 1.00 96.00 113 LYS A O 1
ATOM 972 N N . SER A 1 114 ? 16.520 4.115 -14.186 1.00 96.31 114 SER A N 1
ATOM 973 C CA . SER A 1 114 ? 17.108 3.370 -13.067 1.00 96.31 114 SER A CA 1
ATOM 974 C C . SER A 1 114 ? 16.094 2.443 -12.396 1.00 96.31 114 SER A C 1
ATOM 976 O O . SER A 1 114 ? 16.413 1.279 -12.166 1.00 96.31 114 SER A O 1
ATOM 978 N N . HIS A 1 115 ? 14.856 2.898 -12.169 1.00 96.88 115 HIS A N 1
ATOM 979 C CA . HIS A 1 115 ? 13.786 2.041 -11.645 1.00 96.88 115 HIS A CA 1
ATOM 980 C C . HIS A 1 115 ? 13.467 0.861 -12.571 1.00 96.88 115 HIS A C 1
ATOM 982 O O . HIS A 1 115 ? 13.310 -0.257 -12.084 1.00 96.88 115 HIS A O 1
ATOM 988 N N . PHE A 1 116 ? 13.406 1.083 -13.887 1.00 96.06 116 PHE A N 1
ATOM 989 C CA . PHE A 1 116 ? 13.165 0.011 -14.858 1.00 96.06 116 PHE A CA 1
ATOM 990 C C . PHE A 1 116 ? 14.313 -1.005 -14.896 1.00 96.06 116 PHE A C 1
ATOM 992 O O . PHE A 1 116 ? 14.077 -2.206 -14.918 1.00 96.06 116 PHE A O 1
ATOM 999 N N . LEU A 1 117 ? 15.561 -0.537 -14.848 1.00 94.12 117 LEU A N 1
ATOM 1000 C CA . LEU A 1 117 ? 16.748 -1.398 -14.863 1.00 94.12 117 LEU A CA 1
ATOM 1001 C C . LEU A 1 117 ? 17.024 -2.091 -13.517 1.00 94.12 117 LEU A C 1
ATOM 1003 O O . LEU A 1 117 ? 17.914 -2.934 -13.444 1.00 94.12 117 LEU A O 1
ATOM 1007 N N . GLY A 1 118 ? 16.318 -1.725 -12.444 1.00 94.94 118 GLY A N 1
ATOM 1008 C CA . GLY A 1 118 ? 16.610 -2.210 -11.093 1.00 94.94 118 GLY A CA 1
ATOM 1009 C C . GLY A 1 118 ? 17.874 -1.597 -10.473 1.00 94.94 118 GLY A C 1
ATOM 1010 O O . GLY A 1 118 ? 18.451 -2.161 -9.550 1.00 94.94 118 GLY A O 1
ATOM 1011 N N . LYS A 1 119 ? 18.329 -0.442 -10.966 1.00 95.56 119 LYS A N 1
ATOM 1012 C CA . LYS A 1 119 ? 19.493 0.281 -10.434 1.00 95.56 119 LYS A CA 1
ATOM 1013 C C . LYS A 1 119 ? 19.088 1.201 -9.273 1.00 95.56 119 LYS A C 1
ATOM 1015 O O . LYS A 1 119 ? 17.933 1.636 -9.216 1.00 95.56 119 LYS A O 1
ATOM 1020 N N . PRO A 1 120 ? 20.013 1.537 -8.358 1.00 96.69 120 PRO A N 1
ATOM 1021 C CA . PRO A 1 120 ? 19.767 2.574 -7.366 1.00 96.69 120 PRO A CA 1
ATOM 1022 C C . PRO A 1 120 ? 19.504 3.930 -8.038 1.00 96.69 120 PRO A C 1
ATOM 1024 O O . PRO A 1 120 ? 20.065 4.253 -9.083 1.00 96.69 120 PRO A O 1
ATOM 1027 N N . VAL A 1 121 ? 18.629 4.731 -7.429 1.00 95.81 121 VAL A N 1
ATOM 1028 C CA . VAL A 1 121 ? 18.077 5.954 -8.048 1.00 95.81 121 VAL A CA 1
ATOM 1029 C C . VAL A 1 121 ? 18.738 7.230 -7.523 1.00 95.81 121 VAL A C 1
ATOM 1031 O O . VAL A 1 121 ? 18.796 8.230 -8.233 1.00 95.81 121 VAL A O 1
ATOM 1034 N N . ASN A 1 122 ? 19.261 7.199 -6.296 1.00 94.44 122 ASN A N 1
ATOM 1035 C CA . ASN A 1 122 ? 19.795 8.371 -5.596 1.00 94.44 122 ASN A CA 1
ATOM 1036 C C . ASN A 1 122 ? 21.328 8.470 -5.702 1.00 94.44 122 ASN A C 1
ATOM 1038 O O . ASN A 1 122 ? 21.995 8.772 -4.720 1.00 94.44 122 ASN A O 1
ATOM 1042 N N . GLY A 1 123 ? 21.892 8.151 -6.873 1.00 90.12 123 GLY A N 1
ATOM 1043 C CA . GLY A 1 123 ? 23.329 8.315 -7.137 1.00 90.12 123 GLY A CA 1
ATOM 1044 C C . GLY A 1 123 ? 24.253 7.367 -6.362 1.00 90.12 123 GLY A C 1
ATOM 1045 O O . GLY A 1 123 ? 25.444 7.635 -6.239 1.00 90.12 123 GLY A O 1
ATOM 1046 N N . GLN A 1 124 ? 23.730 6.260 -5.830 1.00 94.62 124 GLN A N 1
ATOM 1047 C CA . GLN A 1 124 ? 24.562 5.254 -5.167 1.00 94.62 124 GLN A CA 1
ATOM 1048 C C . GLN A 1 124 ? 25.446 4.533 -6.195 1.00 94.62 124 GLN A C 1
ATOM 1050 O O . GLN A 1 124 ? 25.052 4.340 -7.350 1.00 94.62 124 GLN A O 1
ATOM 1055 N N . ARG A 1 125 ? 26.641 4.112 -5.765 1.00 92.81 125 ARG A N 1
ATOM 1056 C CA . ARG A 1 125 ? 27.575 3.354 -6.607 1.00 92.81 125 ARG A CA 1
ATOM 1057 C C . ARG A 1 125 ? 26.929 2.039 -7.059 1.00 92.81 125 ARG A C 1
ATOM 1059 O O . ARG A 1 125 ? 26.196 1.410 -6.304 1.00 92.81 125 ARG A O 1
ATOM 1066 N N . THR A 1 126 ? 27.197 1.639 -8.301 1.00 93.81 126 THR A N 1
ATOM 1067 C CA . THR A 1 126 ? 26.627 0.419 -8.909 1.00 93.81 126 THR A CA 1
ATOM 1068 C C . THR A 1 126 ? 27.649 -0.687 -9.137 1.00 93.81 126 THR A C 1
ATOM 1070 O O . THR A 1 126 ? 27.264 -1.793 -9.499 1.00 93.81 126 THR A O 1
ATOM 1073 N N . TRP A 1 127 ? 28.934 -0.402 -8.908 1.00 90.19 127 TRP A N 1
ATOM 1074 C CA . TRP A 1 127 ? 30.014 -1.365 -9.114 1.00 90.19 127 TRP A CA 1
ATOM 1075 C C . TRP A 1 127 ? 30.003 -2.491 -8.071 1.00 90.19 127 TRP A C 1
ATOM 1077 O O . TRP A 1 127 ? 30.286 -3.638 -8.394 1.00 90.19 127 TRP A O 1
ATOM 1087 N N . SER A 1 128 ? 29.586 -2.179 -6.842 1.00 84.88 128 SER A N 1
ATOM 1088 C CA . SER A 1 128 ? 29.365 -3.134 -5.756 1.00 84.88 128 SER A CA 1
ATOM 1089 C C . SER A 1 128 ? 28.038 -2.829 -5.044 1.00 84.88 128 SER A C 1
ATOM 1091 O O . SER A 1 128 ? 27.574 -1.690 -5.036 1.00 84.88 128 SER A O 1
ATOM 1093 N N . ASN A 1 129 ? 27.397 -3.849 -4.462 1.00 87.06 129 ASN A N 1
ATOM 1094 C CA . ASN A 1 129 ? 26.232 -3.724 -3.565 1.00 87.06 129 ASN A CA 1
ATOM 1095 C C . ASN A 1 129 ? 24.938 -3.100 -4.140 1.00 87.06 129 ASN A C 1
ATOM 1097 O O . ASN A 1 129 ? 24.138 -2.528 -3.402 1.00 87.06 129 ASN A O 1
ATOM 1101 N N . ALA A 1 130 ? 24.653 -3.282 -5.434 1.00 93.31 130 ALA A N 1
ATOM 1102 C CA . ALA A 1 130 ? 23.377 -2.863 -6.039 1.00 93.31 130 ALA A CA 1
ATOM 1103 C C . ALA A 1 130 ? 22.262 -3.937 -5.995 1.00 93.31 130 ALA A C 1
ATOM 1105 O O . ALA A 1 130 ? 21.140 -3.682 -6.439 1.00 93.31 130 ALA A O 1
ATOM 1106 N N . TRP A 1 131 ? 22.541 -5.120 -5.436 1.00 93.25 131 TRP A N 1
ATOM 1107 C CA . TRP A 1 131 ? 21.637 -6.280 -5.436 1.00 93.25 131 TRP A CA 1
ATOM 1108 C C . TRP A 1 131 ? 20.268 -6.001 -4.823 1.00 93.25 131 TRP A C 1
ATOM 1110 O O . TRP A 1 131 ? 19.250 -6.404 -5.380 1.00 93.25 131 TRP A O 1
ATOM 1120 N N . ASN A 1 132 ? 20.218 -5.257 -3.717 1.00 95.25 132 ASN A N 1
ATOM 1121 C CA . ASN A 1 132 ? 18.943 -4.946 -3.078 1.00 95.25 132 ASN A CA 1
ATOM 1122 C C . ASN A 1 132 ? 18.049 -4.076 -3.975 1.00 95.25 132 ASN A C 1
ATOM 1124 O O . ASN A 1 132 ? 16.850 -4.320 -4.084 1.00 95.25 132 ASN A O 1
ATOM 1128 N N . SER A 1 133 ? 18.638 -3.097 -4.673 1.00 94.62 133 SER A N 1
ATOM 1129 C CA . SER A 1 133 ? 17.899 -2.290 -5.653 1.00 94.62 133 SER A CA 1
ATOM 1130 C C . SER A 1 133 ? 17.366 -3.168 -6.780 1.00 94.62 133 SER A C 1
ATOM 1132 O O . SER A 1 133 ? 16.206 -3.028 -7.162 1.00 94.62 133 SER A O 1
ATOM 1134 N N . TYR A 1 134 ? 18.175 -4.115 -7.261 1.00 94.69 134 TYR A N 1
ATOM 1135 C CA . TYR A 1 134 ? 17.761 -5.029 -8.317 1.00 94.69 134 TYR A CA 1
ATOM 1136 C C . TYR A 1 134 ? 16.642 -5.970 -7.868 1.00 94.69 134 TYR A C 1
ATOM 1138 O O . TYR A 1 134 ? 15.728 -6.226 -8.641 1.00 94.69 134 TYR A O 1
ATOM 1146 N N . ASN A 1 135 ? 16.649 -6.443 -6.627 1.00 94.75 135 ASN A N 1
ATOM 1147 C CA . ASN A 1 135 ? 15.614 -7.354 -6.140 1.00 94.75 135 ASN A CA 1
ATOM 1148 C C . ASN A 1 135 ? 14.325 -6.622 -5.740 1.00 94.75 135 ASN A C 1
ATOM 1150 O O . ASN A 1 135 ? 13.240 -7.159 -5.926 1.00 94.75 135 ASN A O 1
ATOM 1154 N N . CYS A 1 136 ? 14.416 -5.389 -5.234 1.00 94.50 136 CYS A N 1
ATOM 1155 C CA . CYS A 1 136 ? 13.255 -4.665 -4.709 1.00 94.50 136 CYS A CA 1
ATOM 1156 C C . CYS A 1 136 ? 12.574 -3.742 -5.732 1.00 94.50 136 CYS A C 1
ATOM 1158 O O . CYS A 1 136 ? 11.362 -3.535 -5.659 1.00 94.50 136 CYS A O 1
ATOM 1160 N N . ASN A 1 137 ? 13.305 -3.187 -6.709 1.00 95.19 137 ASN A N 1
ATOM 1161 C CA . ASN A 1 137 ? 12.730 -2.299 -7.730 1.00 95.19 137 ASN A CA 1
ATOM 1162 C C . ASN A 1 137 ? 12.017 -3.110 -8.824 1.00 95.19 137 ASN A C 1
ATOM 1164 O O . ASN A 1 137 ? 12.455 -3.172 -9.974 1.00 95.19 137 ASN A O 1
ATOM 1168 N N . LEU A 1 138 ? 10.927 -3.781 -8.459 1.00 95.56 138 LEU A N 1
ATOM 1169 C CA . LEU A 1 138 ? 10.160 -4.640 -9.365 1.00 95.56 138 LEU A CA 1
ATOM 1170 C C . LEU A 1 138 ? 8.940 -3.941 -9.962 1.00 95.56 138 LEU A C 1
ATOM 1172 O O . LEU A 1 138 ? 8.578 -4.267 -11.082 1.00 95.56 138 LEU A O 1
ATOM 1176 N N . VAL A 1 139 ? 8.372 -2.942 -9.279 1.00 95.81 139 VAL A N 1
ATOM 1177 C CA . VAL A 1 139 ? 7.078 -2.313 -9.619 1.00 95.81 139 VAL A CA 1
ATOM 1178 C C . VAL A 1 139 ? 6.946 -1.952 -11.102 1.00 95.81 139 VAL A C 1
ATOM 1180 O O . VAL A 1 139 ? 5.984 -2.334 -11.760 1.00 95.81 139 VAL A O 1
ATOM 1183 N N . LEU A 1 140 ? 7.924 -1.227 -11.648 1.00 95.25 140 LEU A N 1
ATOM 1184 C CA . LEU A 1 140 ? 7.866 -0.785 -13.040 1.00 95.25 140 LEU A CA 1
ATOM 1185 C C . LEU A 1 140 ? 8.112 -1.942 -14.023 1.00 95.25 140 LEU A C 1
ATOM 1187 O O . LEU A 1 140 ? 7.494 -1.984 -15.082 1.00 95.25 140 LEU A O 1
ATOM 1191 N N . ARG A 1 141 ? 8.981 -2.898 -13.672 1.00 93.31 141 ARG A N 1
ATOM 1192 C CA . ARG A 1 141 ? 9.259 -4.078 -14.506 1.00 93.31 141 ARG A CA 1
ATOM 1193 C C . ARG A 1 141 ? 8.061 -5.012 -14.573 1.00 93.31 141 ARG A C 1
ATOM 1195 O O . ARG A 1 141 ? 7.688 -5.417 -15.665 1.00 93.31 141 ARG A O 1
ATOM 1202 N N . SER A 1 142 ? 7.451 -5.321 -13.430 1.00 95.50 142 SER A N 1
ATOM 1203 C CA . SER A 1 142 ? 6.250 -6.153 -13.368 1.00 95.50 142 SER A CA 1
ATOM 1204 C C . SER A 1 142 ? 5.111 -5.517 -14.153 1.00 95.50 142 SER A C 1
ATOM 1206 O O . SER A 1 142 ? 4.471 -6.206 -14.936 1.00 95.50 142 SER A O 1
ATOM 1208 N N . PHE A 1 143 ? 4.926 -4.199 -14.023 1.00 95.75 143 PHE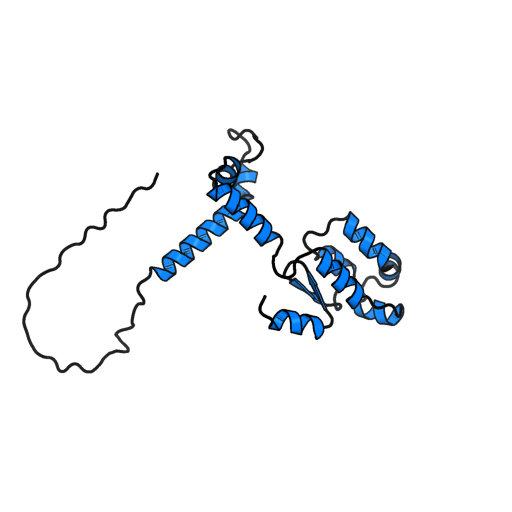 A N 1
ATOM 1209 C CA . PHE A 1 143 ? 3.919 -3.468 -14.787 1.00 95.75 143 PHE A CA 1
ATOM 1210 C C . PHE A 1 143 ? 4.160 -3.567 -16.301 1.00 95.75 143 PHE A C 1
ATOM 1212 O O . PHE A 1 143 ? 3.255 -3.933 -17.043 1.00 95.75 143 PHE A O 1
ATOM 1219 N N . VAL A 1 144 ? 5.385 -3.299 -16.771 1.00 92.81 144 VAL A N 1
ATOM 1220 C CA . VAL A 1 144 ? 5.710 -3.390 -18.205 1.00 92.81 144 VAL A CA 1
ATOM 1221 C C . VAL A 1 144 ? 5.520 -4.817 -18.729 1.00 92.81 144 VAL A C 1
ATOM 1223 O O . VAL A 1 144 ? 4.913 -5.002 -19.781 1.00 92.81 144 VAL A O 1
ATOM 1226 N N . LEU A 1 145 ? 5.975 -5.835 -17.995 1.00 92.31 145 LEU A N 1
ATOM 1227 C CA . LEU A 1 145 ? 5.788 -7.237 -18.383 1.00 92.31 145 LEU A CA 1
ATOM 1228 C C . LEU A 1 145 ? 4.309 -7.620 -18.473 1.00 92.31 145 LEU A C 1
ATOM 1230 O O . LEU A 1 145 ? 3.906 -8.264 -19.437 1.00 92.31 145 LEU A O 1
ATOM 1234 N N . GLU A 1 146 ? 3.497 -7.185 -17.511 1.00 94.06 146 GLU A N 1
ATOM 1235 C CA . GLU A 1 146 ? 2.051 -7.398 -17.533 1.00 94.06 146 GLU A CA 1
ATOM 1236 C C . GLU A 1 146 ? 1.409 -6.727 -18.756 1.00 94.06 146 GLU A C 1
ATOM 1238 O O . GLU A 1 146 ? 0.617 -7.357 -19.456 1.00 94.06 146 GLU A O 1
ATOM 1243 N N . THR A 1 147 ? 1.784 -5.480 -19.066 1.00 92.62 147 THR A N 1
ATOM 1244 C CA . THR A 1 147 ? 1.268 -4.783 -20.256 1.00 92.62 147 THR A CA 1
ATOM 1245 C C . THR A 1 147 ? 1.668 -5.479 -21.555 1.00 92.62 147 THR A C 1
ATOM 1247 O O . THR A 1 147 ? 0.821 -5.664 -22.423 1.00 92.62 147 THR A O 1
ATOM 1250 N N . LEU A 1 148 ? 2.917 -5.943 -21.670 1.00 89.31 148 LEU A N 1
ATOM 1251 C CA . LEU A 1 148 ? 3.385 -6.694 -22.836 1.00 89.31 148 LEU A CA 1
ATOM 1252 C C . LEU A 1 148 ? 2.650 -8.031 -22.982 1.00 89.31 148 LEU A C 1
ATOM 1254 O O . LEU A 1 148 ? 2.305 -8.413 -24.097 1.00 89.31 148 LEU A O 1
ATOM 1258 N N . SER A 1 149 ? 2.381 -8.721 -21.869 1.00 89.12 149 SER A N 1
ATOM 1259 C CA . SER A 1 149 ? 1.606 -9.964 -21.873 1.00 89.12 149 SER A CA 1
ATOM 1260 C C . SER A 1 149 ? 0.204 -9.734 -22.431 1.00 89.12 149 SER A C 1
ATOM 1262 O O . SER A 1 149 ? -0.200 -10.456 -23.338 1.00 89.12 149 SER A O 1
ATOM 1264 N N . LYS A 1 150 ? -0.495 -8.694 -21.959 1.00 89.38 150 LYS A N 1
ATOM 1265 C CA . LYS A 1 150 ? -1.844 -8.341 -22.433 1.00 89.38 150 LYS A CA 1
ATOM 1266 C C . LYS A 1 150 ? -1.852 -7.979 -23.918 1.00 89.38 150 LYS A C 1
ATOM 1268 O O . LYS A 1 150 ? -2.630 -8.547 -24.670 1.00 89.38 150 LYS A O 1
ATOM 1273 N N . MET A 1 151 ? -0.908 -7.148 -24.365 1.00 85.56 151 MET A N 1
ATOM 1274 C CA . MET A 1 151 ? -0.774 -6.819 -25.793 1.00 85.56 151 MET A CA 1
ATOM 1275 C C . MET A 1 151 ? -0.535 -8.071 -26.650 1.00 85.56 151 MET A C 1
ATOM 1277 O O . MET A 1 151 ? -1.106 -8.214 -27.724 1.00 85.56 151 MET A O 1
ATOM 1281 N N . SER A 1 152 ? 0.274 -9.016 -26.160 1.00 83.50 152 SER A N 1
ATOM 1282 C CA . SER A 1 152 ? 0.535 -10.266 -26.879 1.00 83.50 152 SER A CA 1
ATOM 1283 C C . SER A 1 152 ? -0.652 -11.235 -26.901 1.00 83.50 152 SER A C 1
ATOM 1285 O O . SER A 1 152 ? -0.680 -12.135 -27.737 1.00 83.50 152 SER A O 1
ATOM 1287 N N . GLU A 1 153 ? -1.596 -11.114 -25.965 1.00 80.00 153 GLU A N 1
ATOM 1288 C CA . GLU A 1 153 ? -2.838 -11.891 -25.965 1.00 80.00 153 GLU A CA 1
ATOM 1289 C C . GLU A 1 153 ? -3.812 -11.367 -27.013 1.00 80.00 153 GLU A C 1
ATOM 1291 O O . GLU A 1 153 ? -4.369 -12.181 -27.746 1.00 80.00 153 GLU A O 1
ATOM 1296 N N . ASP A 1 154 ? -3.921 -10.046 -27.146 1.00 73.00 154 ASP A N 1
ATOM 1297 C CA . ASP A 1 154 ? -4.731 -9.397 -28.182 1.00 73.00 154 ASP A CA 1
ATOM 1298 C C . ASP A 1 154 ? -4.198 -9.698 -29.597 1.00 73.00 154 ASP A C 1
ATOM 1300 O O . ASP A 1 154 ? -4.970 -9.889 -30.537 1.00 73.00 154 ASP A O 1
ATOM 1304 N N . ASP A 1 155 ? -2.875 -9.826 -29.746 1.00 71.38 155 ASP A N 1
ATOM 1305 C CA . ASP A 1 155 ? -2.223 -10.184 -31.013 1.00 71.38 155 ASP A CA 1
ATOM 1306 C C . ASP A 1 155 ? -2.327 -11.683 -31.365 1.00 71.38 155 ASP A C 1
ATOM 1308 O O . ASP A 1 155 ? -1.986 -12.084 -32.487 1.00 71.38 155 ASP A O 1
ATOM 1312 N N . LYS A 1 156 ? -2.762 -12.557 -30.438 1.00 66.44 156 LYS A N 1
ATOM 1313 C CA . LYS A 1 156 ? -2.975 -13.973 -30.773 1.00 66.44 156 LYS A CA 1
ATOM 1314 C C . LYS A 1 156 ? -4.212 -14.051 -31.665 1.00 66.44 156 LYS A C 1
ATOM 1316 O O . LYS A 1 156 ? -5.305 -13.763 -31.187 1.00 66.44 156 LYS A O 1
ATOM 1321 N N . PRO A 1 157 ? -4.091 -14.509 -32.926 1.00 67.50 157 PRO A N 1
ATOM 1322 C CA . PRO A 1 157 ? -5.268 -14.689 -33.758 1.00 67.50 157 PRO A CA 1
ATOM 1323 C C . PRO A 1 157 ? -6.212 -15.647 -33.036 1.00 67.50 157 PRO A C 1
ATOM 1325 O O . PRO A 1 157 ? -5.781 -16.731 -32.619 1.00 67.50 157 PRO A O 1
ATOM 1328 N N . GLU A 1 158 ? -7.478 -15.252 -32.881 1.00 65.00 158 GLU A N 1
ATOM 1329 C CA . GLU A 1 158 ? -8.511 -16.134 -32.354 1.00 65.00 158 GLU A CA 1
ATOM 1330 C C . GLU A 1 158 ? -8.442 -17.443 -33.139 1.00 65.00 158 GLU A C 1
ATOM 1332 O O . GLU A 1 158 ? -8.703 -17.503 -34.345 1.00 65.00 158 GLU A O 1
ATOM 1337 N N . LYS A 1 159 ? -8.024 -18.519 -32.467 1.00 61.75 159 LYS A N 1
ATOM 1338 C CA . LYS A 1 159 ? -8.057 -19.849 -33.062 1.00 61.75 159 LYS A CA 1
ATOM 1339 C C . LYS A 1 159 ? -9.519 -20.254 -33.132 1.00 61.75 159 LYS A C 1
ATOM 1341 O O . LYS A 1 159 ? -10.019 -20.943 -32.246 1.00 61.75 159 LYS A O 1
ATOM 1346 N N . ILE A 1 160 ? -10.196 -19.836 -34.199 1.00 60.59 160 ILE A N 1
ATOM 1347 C CA . ILE A 1 160 ? -11.509 -20.354 -34.555 1.00 60.59 160 ILE A CA 1
ATOM 1348 C C . ILE A 1 160 ? -11.358 -21.871 -34.607 1.00 60.59 160 ILE A C 1
ATOM 1350 O O . ILE A 1 160 ? -10.599 -22.422 -35.410 1.00 60.59 160 ILE A O 1
ATOM 1354 N N . ASN A 1 161 ? -12.041 -22.568 -33.704 1.00 67.12 161 ASN A N 1
ATOM 1355 C CA . ASN A 1 161 ? -11.978 -24.015 -33.644 1.00 67.12 161 ASN A CA 1
ATOM 1356 C C . ASN A 1 161 ? -12.808 -24.574 -34.810 1.00 67.12 161 ASN A C 1
ATOM 1358 O O . ASN A 1 161 ? -13.973 -24.939 -34.659 1.00 67.12 161 ASN A O 1
ATOM 1362 N N . PHE A 1 162 ? -12.210 -24.632 -36.005 1.00 60.00 162 PHE A N 1
ATOM 1363 C CA . PHE A 1 162 ? -12.859 -25.096 -37.239 1.00 60.00 162 PHE A CA 1
ATOM 1364 C C . PHE A 1 162 ? -13.401 -26.534 -37.142 1.00 60.00 162 PHE A C 1
ATOM 1366 O O . PHE A 1 162 ? -14.158 -26.964 -38.010 1.00 60.00 162 PHE A O 1
ATOM 1373 N N . LYS A 1 163 ? -13.062 -27.284 -36.080 1.00 62.81 163 LYS A N 1
ATOM 1374 C CA . LYS A 1 163 ? -13.687 -28.575 -35.763 1.00 62.81 163 LYS A CA 1
ATOM 1375 C C . LYS A 1 163 ? -15.188 -28.447 -35.468 1.00 62.81 163 LYS A C 1
ATOM 1377 O O . LYS A 1 163 ? -15.924 -29.352 -35.849 1.00 62.81 163 LYS A O 1
ATOM 1382 N N . LEU A 1 164 ? -15.631 -27.343 -34.857 1.00 55.97 164 LEU A N 1
ATOM 1383 C CA . LEU A 1 164 ? -17.051 -27.052 -34.601 1.00 55.97 164 LEU A CA 1
ATOM 1384 C C . LEU A 1 164 ? -17.748 -26.475 -35.842 1.00 55.97 164 LEU A C 1
ATOM 1386 O O . LEU A 1 164 ? -18.921 -26.738 -36.079 1.00 55.97 164 LEU A O 1
ATOM 1390 N N . ILE A 1 165 ? -17.001 -25.785 -36.709 1.00 53.75 165 ILE A N 1
ATOM 1391 C CA . ILE A 1 165 ? -17.478 -25.277 -38.006 1.00 53.75 165 ILE A CA 1
ATOM 1392 C C . ILE A 1 165 ? -17.233 -26.323 -39.109 1.00 53.75 165 ILE A C 1
ATOM 1394 O O . ILE A 1 165 ? -16.801 -26.017 -40.220 1.00 53.75 165 ILE A O 1
ATOM 1398 N N . LYS A 1 166 ? -17.521 -27.601 -38.849 1.00 58.56 166 LYS A N 1
ATOM 1399 C CA . LYS A 1 166 ? -17.672 -28.574 -39.939 1.00 58.56 166 LYS A CA 1
ATOM 1400 C C . LYS A 1 166 ? -19.058 -28.404 -40.560 1.00 58.56 166 LYS A C 1
ATOM 1402 O O . LYS A 1 166 ? -19.922 -29.264 -40.420 1.00 58.56 166 LYS A O 1
ATOM 1407 N N . LYS A 1 167 ? -19.275 -27.326 -41.326 1.00 58.56 167 LYS A N 1
ATOM 1408 C CA . LYS A 1 167 ? -20.303 -27.384 -42.378 1.00 58.56 167 LYS A CA 1
ATOM 1409 C C . LYS A 1 167 ? -19.897 -28.536 -43.299 1.00 58.56 167 LYS A C 1
ATOM 1411 O O . LYS A 1 167 ? -18.782 -28.524 -43.821 1.00 58.56 167 LYS A O 1
ATOM 1416 N N . LYS A 1 168 ? -20.766 -29.544 -43.458 1.00 54.31 168 LYS A N 1
ATOM 1417 C CA . LYS A 1 168 ? -20.609 -30.651 -44.419 1.00 54.31 168 LYS A CA 1
ATOM 1418 C C . LYS A 1 168 ? -20.395 -30.061 -45.820 1.00 54.31 168 LYS A C 1
ATOM 1420 O O . LYS A 1 168 ? -21.347 -29.846 -46.561 1.00 54.31 168 LYS A O 1
ATOM 1425 N N . LYS A 1 169 ? -19.150 -29.773 -46.200 1.00 49.22 169 LYS A N 1
ATOM 1426 C CA . LYS A 1 169 ? -18.821 -29.421 -47.580 1.00 49.22 169 LYS A CA 1
ATOM 1427 C C . LYS A 1 169 ? -18.829 -30.722 -48.378 1.00 49.22 169 LYS A C 1
ATOM 1429 O O . LYS A 1 169 ? -17.960 -31.572 -48.182 1.00 49.22 169 LYS A O 1
ATOM 1434 N N . LYS A 1 170 ? -19.836 -30.892 -49.247 1.00 51.78 170 LYS A N 1
ATOM 1435 C CA . LYS A 1 170 ? -19.811 -31.906 -50.311 1.00 51.78 170 LYS A CA 1
ATOM 1436 C C . LYS A 1 170 ? -18.483 -31.734 -51.057 1.00 51.78 170 LYS A C 1
ATOM 1438 O O . LYS A 1 170 ? -18.162 -30.635 -51.503 1.00 51.78 170 LYS A O 1
ATOM 1443 N N . LYS A 1 171 ? -17.676 -32.796 -51.102 1.00 41.97 171 LYS A N 1
ATOM 1444 C CA . LYS A 1 171 ? -16.348 -32.793 -51.724 1.00 41.97 171 LYS A CA 1
ATOM 1445 C C . LYS A 1 171 ? -16.492 -32.498 -53.221 1.00 41.97 171 LYS A C 1
ATOM 1447 O O . LYS A 1 171 ? -16.812 -33.407 -53.978 1.00 41.97 171 LYS A O 1
ATOM 1452 N N . PHE A 1 172 ? -16.210 -31.270 -53.650 1.00 49.56 172 PHE A N 1
ATOM 1453 C CA . PHE A 1 172 ? -15.844 -31.023 -55.043 1.00 49.56 172 PHE A CA 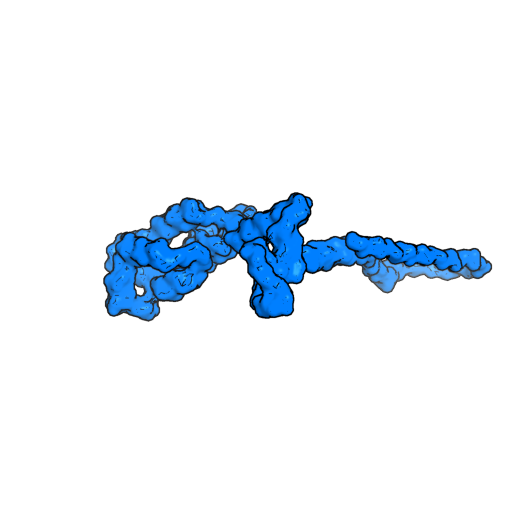1
ATOM 1454 C C . PHE A 1 172 ? -14.366 -31.379 -55.222 1.00 49.56 172 PHE A C 1
ATOM 1456 O O . PHE A 1 172 ? -13.494 -30.938 -54.473 1.00 49.56 172 PHE A O 1
ATOM 1463 N N . ARG A 1 173 ? -14.113 -32.293 -56.156 1.00 52.41 173 ARG A N 1
ATOM 1464 C CA . ARG A 1 173 ? -12.797 -32.843 -56.486 1.00 52.41 173 ARG A CA 1
ATOM 1465 C C . ARG A 1 173 ? -11.992 -31.844 -57.330 1.00 52.41 173 ARG A C 1
ATOM 1467 O O . ARG A 1 173 ? -12.520 -31.368 -58.324 1.00 52.41 173 ARG A O 1
ATOM 1474 N N . LYS A 1 174 ? -10.686 -31.756 -57.007 1.00 46.22 174 LYS A N 1
ATOM 1475 C CA . LYS A 1 174 ? -9.534 -31.361 -57.861 1.00 46.22 174 LYS A CA 1
ATOM 1476 C C . LYS A 1 174 ? -9.471 -29.854 -58.216 1.00 46.22 174 LYS A C 1
ATOM 1478 O O . LYS A 1 174 ? -10.493 -29.232 -58.406 1.00 46.22 174 LYS A O 1
ATOM 1483 N N . ASN A 1 175 ? -8.328 -29.162 -58.261 1.00 40.72 175 ASN A N 1
ATOM 1484 C CA . ASN A 1 175 ? -6.960 -29.540 -58.622 1.00 40.72 175 ASN A CA 1
ATOM 1485 C C . ASN A 1 175 ? -5.901 -28.846 -57.740 1.00 40.72 175 ASN A C 1
ATOM 1487 O O . ASN A 1 175 ? -6.090 -27.735 -57.253 1.00 40.72 175 ASN A O 1
ATOM 1491 N N . LYS A 1 176 ? -4.761 -29.526 -57.579 1.00 48.78 176 LYS A N 1
ATOM 1492 C CA . LYS A 1 176 ? -3.510 -28.991 -57.028 1.00 48.78 176 LYS A CA 1
ATOM 1493 C C . LYS A 1 176 ? -2.957 -27.908 -57.961 1.00 48.78 176 LYS A C 1
ATOM 1495 O O . LYS A 1 176 ? -2.833 -28.191 -59.143 1.00 48.78 176 LYS A O 1
ATOM 1500 N N . ASN A 1 177 ? -2.562 -26.760 -57.411 1.00 42.94 177 ASN A N 1
ATOM 1501 C CA . ASN A 1 177 ? -1.375 -25.974 -57.790 1.00 42.94 177 ASN A CA 1
ATOM 1502 C C . ASN A 1 177 ? -1.114 -24.949 -56.668 1.00 42.94 177 ASN A C 1
ATOM 1504 O O . ASN A 1 177 ? -1.977 -24.148 -56.339 1.00 42.94 177 ASN A O 1
ATOM 1508 N N . LYS A 1 178 ? -0.078 -25.180 -55.850 1.00 49.78 178 LYS A N 1
ATOM 1509 C CA . LYS A 1 178 ? 1.171 -24.391 -55.838 1.00 49.78 178 LYS A CA 1
ATOM 1510 C C . LYS A 1 178 ? 0.930 -22.882 -55.696 1.00 49.78 178 LYS A C 1
ATOM 1512 O O . LYS A 1 178 ? 0.796 -22.243 -56.721 1.00 49.78 178 LYS A O 1
ATOM 1517 N N . VAL A 1 179 ? 0.991 -22.356 -54.466 1.00 44.78 179 VAL A N 1
ATOM 1518 C CA . VAL A 1 179 ? 1.813 -21.189 -54.064 1.00 44.78 179 VAL A CA 1
ATOM 1519 C C . VAL A 1 179 ? 1.948 -21.244 -52.531 1.00 44.78 179 VAL A C 1
ATOM 1521 O O . VAL A 1 179 ? 1.055 -20.836 -51.798 1.00 44.78 179 VAL A O 1
ATOM 1524 N N . LEU A 1 180 ? 3.044 -21.815 -52.029 1.00 46.19 180 LEU A N 1
ATOM 1525 C CA . LEU A 1 180 ? 3.486 -21.618 -50.643 1.00 46.19 180 LEU A CA 1
ATOM 1526 C C . LEU A 1 180 ? 4.582 -20.554 -50.691 1.00 46.19 180 LEU A C 1
ATOM 1528 O O . LEU A 1 180 ? 5.771 -20.872 -50.747 1.00 46.19 180 LEU A O 1
ATOM 1532 N N . GLU A 1 181 ? 4.178 -19.287 -50.733 1.00 49.56 181 GLU A N 1
ATOM 1533 C CA . GLU A 1 181 ? 5.107 -18.178 -50.558 1.00 49.56 181 GLU A CA 1
ATOM 1534 C C . GLU A 1 181 ? 5.470 -18.045 -49.079 1.00 49.56 181 GLU A C 1
ATOM 1536 O O . GLU A 1 181 ? 4.654 -17.759 -48.203 1.00 49.56 181 GLU A O 1
ATOM 1541 N N . LYS A 1 182 ? 6.748 -18.312 -48.810 1.00 48.41 182 LYS A N 1
ATOM 1542 C CA . LYS A 1 182 ? 7.412 -18.110 -47.527 1.00 48.41 182 LYS A CA 1
ATOM 1543 C C . LYS A 1 182 ? 7.474 -16.612 -47.221 1.00 48.41 182 LYS A C 1
ATOM 1545 O O . LYS A 1 182 ? 8.381 -15.927 -47.688 1.00 48.41 182 LYS A O 1
ATOM 1550 N N . ILE A 1 183 ? 6.587 -16.115 -46.366 1.00 47.75 183 ILE A N 1
ATOM 1551 C CA . ILE A 1 183 ? 6.752 -14.788 -45.764 1.00 47.75 183 ILE A CA 1
ATOM 1552 C C . ILE A 1 183 ? 7.846 -14.888 -44.688 1.00 47.75 183 ILE A C 1
ATOM 1554 O O . ILE A 1 183 ? 7.628 -15.377 -43.580 1.00 47.75 183 ILE A O 1
ATOM 1558 N N . LYS A 1 184 ? 9.064 -14.448 -45.031 1.00 48.44 184 LYS A N 1
ATOM 1559 C CA . LYS A 1 184 ? 10.157 -14.221 -44.073 1.00 48.44 184 LYS A CA 1
ATOM 1560 C C . LYS A 1 184 ? 9.806 -13.011 -43.200 1.00 48.44 184 LYS A C 1
ATOM 1562 O O . LYS A 1 184 ? 9.940 -11.870 -43.633 1.00 48.44 184 LYS A O 1
ATOM 1567 N N . ILE A 1 185 ? 9.410 -13.252 -41.954 1.00 49.84 185 ILE A N 1
ATOM 1568 C CA . ILE A 1 185 ? 9.239 -12.194 -40.951 1.00 49.84 185 ILE A CA 1
ATOM 1569 C C . ILE A 1 185 ? 10.633 -11.687 -40.538 1.00 49.84 185 ILE A C 1
ATOM 1571 O O . ILE A 1 185 ? 11.391 -12.385 -39.862 1.00 49.84 185 ILE A O 1
ATOM 1575 N N . LYS A 1 186 ? 10.993 -10.466 -40.958 1.00 50.38 186 LYS A N 1
ATOM 1576 C CA . LYS A 1 186 ? 12.175 -9.739 -40.462 1.00 50.38 186 LYS A CA 1
ATOM 1577 C C . LYS A 1 186 ? 11.968 -9.401 -38.980 1.00 50.38 186 LYS A C 1
ATOM 1579 O O . LYS A 1 186 ? 11.140 -8.556 -38.649 1.00 50.38 186 LYS A O 1
ATOM 1584 N N . LYS A 1 187 ? 12.753 -10.011 -38.085 1.00 44.28 187 LYS A N 1
ATOM 1585 C CA . LYS A 1 187 ? 12.855 -9.580 -36.681 1.00 44.28 187 LYS A CA 1
ATOM 1586 C C . LYS A 1 187 ? 13.483 -8.183 -36.630 1.00 44.28 187 LYS A C 1
ATOM 1588 O O . LYS A 1 187 ? 14.644 -8.019 -37.001 1.00 44.28 187 LYS A O 1
ATOM 1593 N N . ARG A 1 188 ? 12.734 -7.178 -36.170 1.00 52.91 188 ARG A N 1
ATOM 1594 C CA . ARG A 1 188 ? 13.292 -5.865 -35.817 1.00 52.91 188 ARG A CA 1
ATOM 1595 C C . ARG A 1 188 ? 14.095 -6.014 -34.521 1.00 52.91 188 ARG A C 1
ATOM 1597 O O . ARG A 1 188 ? 13.520 -6.324 -33.482 1.00 52.91 188 ARG A O 1
ATOM 1604 N N . LYS A 1 189 ? 15.415 -5.808 -34.588 1.00 49.47 189 LYS A N 1
ATOM 1605 C CA . LYS A 1 189 ? 16.246 -5.529 -33.408 1.00 49.47 189 LYS A CA 1
ATOM 1606 C C . LYS A 1 189 ? 15.903 -4.116 -32.942 1.00 49.47 189 LYS A C 1
ATOM 1608 O O . LYS A 1 189 ? 16.133 -3.170 -33.690 1.00 49.47 189 LYS A O 1
ATOM 1613 N N . TRP A 1 190 ? 15.338 -3.993 -31.750 1.00 50.03 190 TRP A N 1
ATOM 1614 C CA . TRP A 1 190 ? 15.262 -2.714 -31.054 1.00 50.03 190 TRP A CA 1
ATOM 1615 C C . TRP A 1 190 ? 16.488 -2.585 -30.146 1.00 50.03 190 TRP A C 1
ATOM 1617 O O . TRP A 1 190 ? 16.803 -3.520 -29.406 1.00 50.03 190 TRP A O 1
ATOM 1627 N N . PHE A 1 191 ? 17.185 -1.457 -30.299 1.00 45.00 191 PHE A N 1
ATOM 1628 C CA . PHE A 1 191 ? 18.114 -0.884 -29.325 1.00 45.00 191 PHE A CA 1
ATOM 1629 C C . PHE A 1 191 ? 17.332 -0.256 -28.166 1.00 45.00 191 PHE A C 1
ATOM 1631 O O . PHE A 1 191 ? 16.195 0.211 -28.419 1.00 45.00 191 PHE A O 1
#